Protein AF-A0A2S0XQK7-F1 (afdb_monomer_lite)

Structure (mmCIF, N/CA/C/O backbone):
data_AF-A0A2S0XQK7-F1
#
_entry.id   AF-A0A2S0XQK7-F1
#
loop_
_atom_site.group_PDB
_atom_site.id
_atom_site.type_symbol
_atom_site.label_atom_id
_atom_site.label_alt_id
_atom_site.label_comp_id
_atom_site.label_asym_id
_atom_site.label_entity_id
_atom_site.label_seq_id
_atom_site.pdbx_PDB_ins_code
_atom_site.Cartn_x
_atom_site.Cartn_y
_atom_site.Cartn_z
_atom_site.occupancy
_atom_site.B_iso_or_equiv
_atom_site.auth_seq_id
_atom_site.auth_comp_id
_atom_site.auth_asym_id
_atom_site.auth_atom_id
_atom_site.pdbx_PDB_model_num
ATOM 1 N N . MET A 1 1 ? -17.581 -20.227 23.808 1.00 70.69 1 MET A N 1
ATOM 2 C CA . MET A 1 1 ? -17.564 -20.226 22.333 1.00 70.69 1 MET A CA 1
ATOM 3 C C . MET A 1 1 ? -16.128 -19.993 21.932 1.00 70.69 1 MET A C 1
ATOM 5 O O . MET A 1 1 ? -15.470 -19.214 22.610 1.00 70.69 1 MET A O 1
ATOM 9 N N . ASP A 1 2 ? -15.636 -20.693 20.919 1.00 90.69 2 ASP A N 1
ATOM 10 C CA . ASP A 1 2 ? -14.254 -20.516 20.478 1.00 90.69 2 ASP A CA 1
ATOM 11 C C . ASP A 1 2 ? -14.104 -19.173 19.754 1.00 90.69 2 ASP A C 1
ATOM 13 O O . ASP A 1 2 ? -14.994 -18.758 19.008 1.00 90.69 2 ASP A O 1
ATOM 17 N N . ILE A 1 3 ? -12.987 -18.482 19.988 1.00 91.56 3 ILE A N 1
ATOM 18 C CA . ILE A 1 3 ? -12.671 -17.229 19.299 1.00 91.56 3 ILE A CA 1
ATOM 19 C C . ILE A 1 3 ? -12.293 -17.562 17.854 1.00 91.56 3 ILE A C 1
ATOM 21 O O . ILE A 1 3 ? -11.301 -18.249 17.598 1.00 91.56 3 ILE A O 1
ATOM 25 N N . VAL A 1 4 ? -13.061 -17.041 16.901 1.00 95.56 4 VAL A N 1
ATOM 26 C CA . VAL A 1 4 ? -12.747 -17.131 15.475 1.00 95.56 4 VAL A CA 1
ATOM 27 C C . VAL A 1 4 ? -11.763 -16.022 15.126 1.00 95.56 4 VAL A C 1
ATOM 29 O O . VAL A 1 4 ? -12.068 -14.839 15.275 1.00 95.56 4 VAL A O 1
ATOM 32 N N . ASN A 1 5 ? -10.590 -16.405 14.623 1.00 96.62 5 ASN A N 1
ATOM 33 C CA . ASN A 1 5 ? -9.598 -15.478 14.085 1.00 96.62 5 ASN A CA 1
ATOM 34 C C . ASN A 1 5 ? -9.653 -15.507 12.556 1.00 96.62 5 ASN A C 1
ATOM 36 O O . ASN A 1 5 ? -9.436 -16.550 11.940 1.00 96.62 5 ASN A O 1
ATOM 40 N N . LYS A 1 6 ? -9.946 -14.360 11.941 1.00 97.75 6 LYS A N 1
ATOM 41 C CA . LYS A 1 6 ? -10.027 -14.194 10.487 1.00 97.75 6 LYS A CA 1
ATOM 42 C C . LYS A 1 6 ? -9.029 -13.138 10.034 1.00 97.75 6 LYS A C 1
ATOM 44 O O . LYS A 1 6 ? -9.111 -11.988 10.455 1.00 97.75 6 LYS A O 1
ATOM 49 N N . GLU A 1 7 ? -8.132 -13.521 9.134 1.00 98.00 7 GLU A N 1
ATOM 50 C CA . GLU A 1 7 ? -7.215 -12.606 8.456 1.00 98.00 7 GLU A CA 1
ATOM 51 C C . GLU A 1 7 ? -7.642 -12.426 6.996 1.00 98.00 7 GLU A C 1
ATOM 53 O O . GLU A 1 7 ? -7.883 -13.390 6.267 1.00 98.00 7 GLU A O 1
ATOM 58 N N . ILE A 1 8 ? -7.771 -11.172 6.569 1.00 97.75 8 ILE A N 1
ATOM 59 C CA . ILE A 1 8 ? -8.199 -10.789 5.228 1.00 97.75 8 ILE A CA 1
ATOM 60 C C . ILE A 1 8 ? -7.094 -9.924 4.611 1.00 97.75 8 ILE A C 1
ATOM 62 O O . ILE A 1 8 ? -6.959 -8.755 4.987 1.00 97.75 8 ILE A O 1
ATOM 66 N N . PRO A 1 9 ? -6.318 -10.441 3.641 1.00 96.62 9 PRO A N 1
ATOM 67 C CA . PRO A 1 9 ? -5.320 -9.633 2.956 1.00 96.62 9 PRO A CA 1
ATOM 68 C C . PRO A 1 9 ? -5.999 -8.560 2.101 1.00 96.62 9 PRO A C 1
ATOM 70 O O . PRO A 1 9 ? -6.906 -8.829 1.296 1.00 96.62 9 PRO A O 1
ATOM 73 N N . LEU A 1 10 ? -5.533 -7.323 2.244 1.00 96.00 10 LEU A N 1
ATOM 74 C CA . LEU A 1 10 ? -5.966 -6.207 1.420 1.00 96.00 10 LEU A CA 1
ATOM 75 C C . LEU A 1 10 ? -4.995 -6.110 0.244 1.00 96.00 10 LEU A C 1
ATOM 77 O O . LEU A 1 10 ? -3.919 -5.544 0.372 1.00 96.00 10 LEU A O 1
ATOM 81 N N . ASN A 1 11 ? -5.375 -6.715 -0.889 1.00 93.31 11 ASN A N 1
ATOM 82 C CA . ASN A 1 11 ? -4.582 -6.763 -2.130 1.00 93.31 11 ASN A CA 1
ATOM 83 C C . ASN A 1 11 ? -4.377 -5.364 -2.757 1.00 93.31 11 ASN A C 1
ATOM 85 O O . ASN A 1 11 ? -4.155 -4.389 -2.058 1.00 93.31 11 ASN A O 1
ATOM 89 N N . SER A 1 12 ? -4.435 -5.212 -4.085 1.00 94.94 12 SER A N 1
ATOM 90 C CA . SER A 1 12 ? -4.353 -3.865 -4.656 1.00 94.94 12 SER A CA 1
ATOM 91 C C . SER A 1 12 ? -5.617 -3.066 -4.351 1.00 94.94 12 SER A C 1
ATOM 93 O O . SER A 1 12 ? -6.728 -3.531 -4.634 1.00 94.94 12 SER A O 1
ATOM 95 N N . PHE A 1 13 ? -5.449 -1.868 -3.794 1.00 96.44 13 PHE A N 1
ATOM 96 C CA . PHE A 1 13 ? -6.557 -0.976 -3.503 1.00 96.44 13 PHE A CA 1
ATOM 97 C C . PHE A 1 13 ? -6.207 0.506 -3.607 1.00 96.44 13 PHE A C 1
ATOM 99 O O . PHE A 1 13 ? -5.055 0.920 -3.520 1.00 96.44 13 PHE A O 1
ATOM 106 N N . THR A 1 14 ? -7.244 1.319 -3.756 1.00 96.31 14 THR A N 1
ATOM 107 C CA . THR A 1 14 ? -7.173 2.767 -3.563 1.00 96.31 14 THR A CA 1
ATOM 108 C C . THR A 1 14 ? -8.130 3.161 -2.451 1.00 96.31 14 THR A C 1
ATOM 110 O O . THR A 1 14 ? -9.250 2.647 -2.388 1.00 96.31 14 THR A O 1
ATOM 113 N N . VAL A 1 15 ? -7.719 4.091 -1.601 1.00 97.06 15 VAL A N 1
ATOM 114 C CA . VAL A 1 15 ? -8.563 4.639 -0.538 1.00 97.06 15 VAL A CA 1
ATOM 115 C C . VAL A 1 15 ? -8.384 6.150 -0.480 1.00 97.06 15 VAL A C 1
ATOM 117 O O . VAL A 1 15 ? -7.318 6.669 -0.798 1.00 97.06 15 VAL A O 1
ATOM 120 N N . SER A 1 16 ? -9.446 6.863 -0.128 1.00 96.25 16 SER A N 1
ATOM 121 C CA . SER A 1 16 ? -9.401 8.304 0.113 1.00 96.25 16 SER A CA 1
ATOM 122 C C . SER A 1 16 ? -9.323 8.575 1.614 1.00 96.25 16 SER A C 1
ATOM 124 O O . SER A 1 16 ? -9.849 7.783 2.400 1.00 96.25 16 SER A O 1
ATOM 126 N N . ILE A 1 17 ? -8.737 9.689 2.045 1.00 95.69 17 ILE A N 1
ATOM 127 C CA . ILE A 1 17 ? -8.686 10.065 3.466 1.00 95.69 17 ILE A CA 1
ATOM 128 C C . ILE A 1 17 ? -10.099 10.172 4.051 1.00 95.69 17 ILE A C 1
ATOM 130 O O . ILE A 1 17 ? -10.354 9.738 5.172 1.00 95.69 17 ILE A O 1
ATOM 134 N N . GLY A 1 18 ? -11.062 10.649 3.254 1.00 96.69 18 GLY A N 1
ATOM 135 C CA . GLY A 1 18 ? -12.474 10.659 3.634 1.00 96.69 18 GLY A CA 1
ATOM 136 C C . GLY A 1 18 ? -13.037 9.254 3.874 1.00 96.69 18 GLY A C 1
ATOM 137 O O . GLY A 1 18 ? -13.844 9.059 4.781 1.00 96.69 18 GLY A O 1
ATOM 138 N N . SER A 1 19 ? -12.592 8.257 3.107 1.00 97.88 19 SER A N 1
ATOM 139 C CA . SER A 1 19 ? -12.972 6.855 3.316 1.00 97.88 19 SER A CA 1
ATOM 140 C C . SER A 1 19 ? -12.274 6.253 4.535 1.00 97.88 19 SER A C 1
ATOM 142 O O . SER A 1 19 ? -12.920 5.553 5.305 1.00 97.88 19 SER A O 1
ATOM 144 N N . VAL A 1 20 ? -11.005 6.595 4.786 1.00 98.00 20 VAL A N 1
ATOM 145 C CA . VAL A 1 20 ? -10.288 6.219 6.019 1.00 98.00 20 VAL A CA 1
ATOM 146 C C . VAL A 1 20 ? -11.024 6.743 7.260 1.00 98.00 20 VAL A C 1
ATOM 148 O O . VAL A 1 20 ? -11.262 5.980 8.195 1.00 98.00 20 VAL A O 1
ATOM 151 N N . ARG A 1 21 ? -11.487 8.002 7.245 1.00 98.00 21 ARG A N 1
ATOM 152 C CA . ARG A 1 21 ? -12.319 8.573 8.323 1.00 98.00 21 ARG A CA 1
ATOM 153 C C . ARG A 1 21 ? -13.634 7.810 8.507 1.00 98.00 21 ARG A C 1
ATOM 155 O O . ARG A 1 21 ? -14.034 7.534 9.633 1.00 98.00 21 ARG A O 1
ATOM 162 N N . LYS A 1 22 ? -14.301 7.415 7.414 1.00 98.31 22 LYS A N 1
ATOM 163 C CA . LYS A 1 22 ? -15.518 6.581 7.479 1.00 98.31 22 LYS A CA 1
ATOM 164 C C . LYS A 1 22 ? -15.249 5.201 8.078 1.00 98.31 22 LYS A C 1
ATOM 166 O O . LYS A 1 22 ? -16.075 4.730 8.856 1.00 98.31 22 LYS A O 1
ATOM 171 N N . ILE A 1 23 ? -14.114 4.580 7.744 1.00 98.50 23 ILE A N 1
ATOM 172 C CA . ILE A 1 23 ? -13.673 3.319 8.356 1.00 98.50 23 ILE A CA 1
ATOM 173 C C . ILE A 1 23 ? -13.522 3.524 9.862 1.00 98.50 23 ILE A C 1
ATOM 175 O O . ILE A 1 23 ? -14.179 2.824 10.624 1.00 98.50 23 ILE A O 1
ATOM 179 N N . PHE A 1 24 ? -12.754 4.530 10.286 1.00 98.62 24 PHE A N 1
ATOM 180 C CA . PHE A 1 24 ? -12.561 4.852 11.699 1.00 98.62 24 PHE A CA 1
ATOM 181 C C . PHE A 1 24 ? -13.891 5.049 12.447 1.00 98.62 24 PHE A C 1
ATOM 183 O O . PHE A 1 24 ? -14.144 4.353 13.427 1.00 98.62 24 PHE A O 1
ATOM 190 N N . ARG A 1 25 ? -14.790 5.909 11.945 1.00 98.50 25 ARG A N 1
ATOM 191 C CA . ARG A 1 25 ? -16.124 6.138 12.539 1.00 98.50 25 ARG A CA 1
ATOM 192 C C . ARG A 1 25 ? -16.943 4.859 12.646 1.00 98.50 25 ARG A C 1
ATOM 194 O O . ARG A 1 25 ? -17.594 4.614 13.658 1.00 98.50 25 ARG A O 1
ATOM 201 N N . GLY A 1 26 ? -16.946 4.060 11.580 1.00 98.56 26 GLY A N 1
ATOM 202 C CA . GLY A 1 26 ? -17.687 2.807 11.535 1.00 98.56 26 GLY A CA 1
ATOM 203 C C . GLY A 1 26 ? -17.164 1.805 12.560 1.00 98.56 26 GLY A C 1
ATOM 204 O O . GLY A 1 26 ? -17.965 1.203 13.268 1.00 98.56 26 GLY A O 1
ATOM 205 N N . LEU A 1 27 ? -15.841 1.678 12.678 1.00 98.62 27 LEU A N 1
ATOM 206 C CA . LEU A 1 27 ? -15.187 0.828 13.671 1.00 98.62 27 LEU A CA 1
ATOM 207 C C . LEU A 1 27 ? -15.476 1.319 15.093 1.00 98.62 27 LEU A C 1
ATOM 209 O O . LEU A 1 27 ? -15.875 0.520 15.934 1.00 98.62 27 LEU A O 1
ATOM 213 N N . GLN A 1 28 ? -15.350 2.625 15.344 1.00 98.56 28 GLN A N 1
ATOM 214 C CA . GLN A 1 28 ? -15.639 3.223 16.647 1.00 98.56 28 GLN A CA 1
ATOM 215 C C . GLN A 1 28 ? -17.083 2.969 17.072 1.00 98.56 28 GLN A C 1
ATOM 217 O O . GLN A 1 28 ? -17.320 2.568 18.206 1.00 98.56 28 GLN A O 1
ATOM 222 N N . ARG A 1 29 ? -18.046 3.124 16.157 1.00 98.56 29 ARG A N 1
ATOM 223 C CA . ARG A 1 29 ? -19.451 2.816 16.438 1.00 98.56 29 ARG A CA 1
ATOM 224 C C . ARG A 1 29 ? -19.645 1.356 16.855 1.00 98.56 29 ARG A C 1
ATOM 226 O O . ARG A 1 29 ? -20.284 1.120 17.870 1.00 98.56 29 ARG A O 1
ATOM 233 N N . ILE A 1 30 ? -19.074 0.400 16.116 1.00 98.50 30 ILE A N 1
ATOM 234 C CA . ILE A 1 30 ? -19.193 -1.030 16.451 1.00 98.50 30 ILE A CA 1
ATOM 235 C C . ILE A 1 30 ? -18.567 -1.296 17.832 1.00 98.50 30 ILE A C 1
ATOM 237 O O . ILE A 1 30 ? -19.188 -1.941 18.671 1.00 98.50 30 ILE A O 1
ATOM 241 N N . VAL A 1 31 ? -17.383 -0.743 18.118 1.00 98.31 31 VAL A N 1
ATOM 242 C CA . VAL A 1 31 ? -16.726 -0.868 19.434 1.00 98.31 31 VAL A CA 1
ATOM 243 C C . VAL A 1 31 ? -17.585 -0.298 20.563 1.00 98.31 31 VAL A C 1
ATOM 245 O O . VAL A 1 31 ? -17.690 -0.912 21.622 1.00 98.31 31 VAL A O 1
ATOM 248 N N . THR A 1 32 ? -18.229 0.844 20.339 1.00 98.12 32 THR A N 1
ATOM 249 C CA . THR A 1 32 ? -19.150 1.451 21.303 1.00 98.12 32 THR A CA 1
ATOM 250 C C . THR A 1 32 ? -20.405 0.595 21.522 1.00 98.12 32 THR A C 1
ATOM 252 O O . THR A 1 32 ? -20.818 0.432 22.667 1.00 98.12 32 THR A O 1
ATOM 255 N N . GLU A 1 33 ? -20.962 -0.020 20.475 1.00 98.19 33 GLU A N 1
ATOM 256 C CA . GLU A 1 33 ? -22.078 -0.975 20.596 1.00 98.19 33 GLU A CA 1
ATOM 257 C C . GLU A 1 33 ? -21.686 -2.219 21.420 1.00 98.19 33 GLU A C 1
ATOM 259 O O . GLU A 1 33 ? -22.471 -2.714 22.228 1.00 98.19 33 GLU A O 1
ATOM 264 N N . GLU A 1 34 ? -20.458 -2.723 21.276 1.00 97.56 34 GLU A N 1
ATOM 265 C CA . GLU A 1 34 ? -19.956 -3.815 22.125 1.00 97.56 34 GLU A CA 1
ATOM 266 C C . GLU A 1 34 ? -19.771 -3.376 23.579 1.00 97.56 34 GLU A C 1
ATOM 268 O O . GLU A 1 34 ? -20.075 -4.147 24.492 1.00 97.56 34 GLU A O 1
ATOM 273 N N . ALA A 1 35 ? -19.340 -2.132 23.804 1.00 97.75 35 ALA A N 1
ATOM 274 C CA . ALA A 1 35 ? -19.271 -1.551 25.140 1.00 97.75 35 ALA A CA 1
ATOM 275 C C . ALA A 1 35 ? -20.648 -1.562 25.814 1.00 97.75 35 ALA A C 1
ATOM 277 O O . ALA A 1 35 ? -20.762 -1.998 26.957 1.00 97.75 35 ALA A O 1
ATOM 278 N N . ASP A 1 36 ? -21.695 -1.131 25.100 1.00 97.94 36 ASP A N 1
ATOM 279 C CA . ASP A 1 36 ? -23.078 -1.161 25.591 1.00 97.94 36 ASP A CA 1
ATOM 280 C C . ASP A 1 36 ? -23.491 -2.565 26.030 1.00 97.94 36 ASP A C 1
ATOM 282 O O . ASP A 1 36 ? -23.978 -2.759 27.145 1.00 97.94 36 ASP A O 1
ATOM 286 N N . LEU A 1 37 ? -23.237 -3.562 25.183 1.00 97.12 37 LEU A N 1
ATOM 287 C CA . LEU A 1 37 ? -23.631 -4.944 25.445 1.00 97.12 37 LEU A CA 1
AT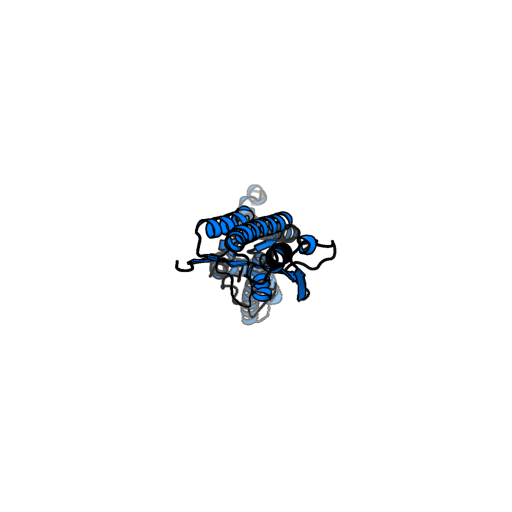OM 288 C C . LEU A 1 37 ? -22.880 -5.554 26.634 1.00 97.12 37 LEU A C 1
ATOM 290 O O . LEU A 1 37 ? -23.488 -6.258 27.441 1.00 97.12 37 LEU A O 1
ATOM 294 N N . LYS A 1 38 ? -21.579 -5.279 26.774 1.00 96.12 38 LYS A N 1
ATOM 295 C CA . LYS A 1 38 ? -20.767 -5.785 27.892 1.00 96.12 38 LYS A CA 1
ATOM 296 C C . LYS A 1 38 ? -21.099 -5.074 29.204 1.00 96.12 38 LYS A C 1
ATOM 298 O O . LYS A 1 38 ? -21.262 -5.733 30.228 1.00 96.12 38 LYS A O 1
ATOM 303 N N . LEU A 1 39 ? -21.243 -3.749 29.187 1.00 97.00 39 LEU A N 1
ATOM 304 C CA . LEU A 1 39 ? -21.547 -2.962 30.386 1.00 97.00 39 LEU A CA 1
ATOM 305 C C . LEU A 1 39 ? -22.990 -3.165 30.868 1.00 97.00 39 LEU A C 1
ATOM 307 O O . LEU A 1 39 ? -23.255 -3.021 32.062 1.00 97.00 39 LEU A O 1
ATOM 311 N N . ALA A 1 40 ? -23.923 -3.543 29.990 1.00 97.50 40 ALA A N 1
ATOM 312 C CA . ALA A 1 40 ? -25.278 -3.926 30.389 1.00 97.50 40 ALA A CA 1
ATOM 313 C C . ALA A 1 40 ? -25.303 -5.155 31.317 1.00 97.50 40 ALA A C 1
ATOM 315 O O . ALA A 1 40 ? -26.210 -5.283 32.132 1.00 97.50 40 ALA A O 1
ATOM 316 N N . GLN A 1 41 ? -24.296 -6.030 31.233 1.00 96.81 41 GLN A N 1
ATOM 317 C CA . GLN A 1 41 ? -24.181 -7.234 32.066 1.00 96.81 41 GLN A CA 1
ATOM 318 C C . GLN A 1 41 ? -23.553 -6.961 33.439 1.00 96.81 41 GLN A C 1
ATOM 320 O O . GLN A 1 41 ? -23.500 -7.853 34.283 1.00 96.81 41 GLN A O 1
ATOM 325 N N . TRP A 1 42 ? -23.040 -5.751 33.672 1.00 97.19 42 TRP A N 1
ATOM 326 C CA . TRP A 1 42 ? -22.403 -5.410 34.939 1.00 97.19 42 TRP A CA 1
ATOM 327 C C . TRP A 1 42 ? -23.443 -5.207 36.035 1.00 97.19 42 TRP A C 1
ATOM 329 O O . TRP A 1 42 ? -24.467 -4.555 35.818 1.00 97.19 42 TRP A O 1
ATOM 339 N N . VAL A 1 43 ? -23.122 -5.705 37.227 1.00 97.44 43 VAL A N 1
ATOM 340 C CA . VAL A 1 43 ? -23.949 -5.614 38.434 1.00 97.44 43 VAL A CA 1
ATOM 341 C C . VAL A 1 43 ? -23.303 -4.637 39.419 1.00 97.44 43 VAL A C 1
ATOM 343 O O . VAL A 1 43 ? -22.075 -4.526 39.475 1.00 97.44 43 VAL A O 1
ATOM 346 N N . LEU A 1 44 ? -24.138 -3.909 40.163 1.00 97.44 44 LEU A N 1
ATOM 347 C CA . LEU A 1 44 ? -23.702 -3.030 41.247 1.00 97.44 44 LEU A CA 1
ATOM 348 C C . LEU A 1 44 ? -22.999 -3.858 42.333 1.00 97.44 44 LEU A C 1
ATOM 350 O O . LEU A 1 44 ? -23.510 -4.903 42.740 1.00 97.44 44 LEU A O 1
ATOM 354 N N . LEU A 1 45 ? -21.830 -3.410 42.790 1.00 96.38 45 LEU A N 1
ATOM 355 C CA . LEU A 1 45 ? -21.139 -4.074 43.896 1.00 96.38 45 LEU A CA 1
ATOM 356 C C . LEU A 1 45 ? -21.803 -3.705 45.236 1.00 96.38 45 LEU A C 1
ATOM 358 O O . LEU A 1 45 ? -22.331 -2.600 45.347 1.00 96.38 45 LEU A O 1
ATOM 362 N N . PRO A 1 46 ? -21.783 -4.586 46.255 1.00 96.31 46 PRO A N 1
ATOM 363 C CA . PRO A 1 46 ? -22.476 -4.340 47.527 1.00 96.31 46 PRO A CA 1
ATOM 364 C C . PRO A 1 46 ? -22.036 -3.069 48.272 1.00 96.31 46 PRO A C 1
ATOM 366 O O . PRO A 1 46 ? -22.799 -2.531 49.068 1.00 96.31 46 PRO A O 1
ATOM 369 N N . ASP A 1 47 ? -20.808 -2.617 48.036 1.00 96.75 47 ASP A N 1
ATOM 370 C CA . ASP A 1 47 ? -20.151 -1.465 48.654 1.00 96.75 47 ASP A CA 1
ATOM 371 C C . ASP A 1 47 ? -20.181 -0.198 47.785 1.00 96.75 47 ASP A C 1
ATOM 373 O O . ASP A 1 47 ? -19.703 0.849 48.215 1.00 96.75 47 ASP A O 1
ATOM 377 N N . GLN A 1 48 ? -20.739 -0.279 46.575 1.00 96.56 48 GLN A N 1
ATOM 378 C CA . GLN A 1 48 ? -20.705 0.800 45.597 1.00 96.56 48 GLN A CA 1
ATOM 379 C C . GLN A 1 48 ? -22.049 1.529 45.523 1.00 96.56 48 GLN A C 1
ATOM 381 O O . GLN A 1 48 ? -23.114 0.914 45.451 1.00 96.56 48 GLN A O 1
ATOM 386 N N . THR A 1 49 ? -22.009 2.858 45.475 1.00 97.75 49 THR A N 1
ATOM 387 C CA . THR A 1 49 ? -23.202 3.671 45.207 1.00 97.75 49 THR A CA 1
ATOM 388 C C . THR A 1 49 ? -23.586 3.629 43.723 1.00 97.75 49 THR A C 1
ATOM 390 O O . THR A 1 49 ? -22.761 3.367 42.846 1.00 97.75 49 THR A O 1
ATOM 393 N N . GLN A 1 50 ? -24.851 3.925 43.406 1.00 97.81 50 GLN A N 1
ATOM 394 C CA . GLN A 1 50 ? -25.313 3.976 42.013 1.00 97.81 50 GLN A CA 1
ATOM 395 C C . GLN A 1 50 ? -24.533 5.013 41.182 1.00 97.81 50 GLN A C 1
ATOM 397 O O . GLN A 1 50 ? -24.188 4.753 40.032 1.00 97.81 50 GLN A O 1
ATOM 402 N N . GLU A 1 51 ? -24.200 6.159 41.779 1.00 97.81 51 GLU A N 1
ATOM 403 C CA . GLU A 1 51 ? -23.442 7.224 41.117 1.00 97.81 51 GLU A CA 1
ATOM 404 C C . GLU A 1 51 ? -22.015 6.779 40.768 1.00 97.81 51 GLU A C 1
ATOM 406 O O . GLU A 1 51 ? -21.573 6.943 39.630 1.00 97.81 51 GLU A O 1
ATOM 411 N N . GLU A 1 52 ? -21.311 6.134 41.703 1.00 97.75 52 GLU A N 1
ATOM 412 C CA . GLU A 1 52 ? -19.977 5.575 41.451 1.00 97.75 52 GLU A CA 1
ATOM 413 C C . GLU A 1 52 ? -20.010 4.481 40.380 1.00 97.75 52 GLU A C 1
ATOM 415 O O . GLU A 1 52 ? -19.069 4.334 39.595 1.00 97.75 52 GLU A O 1
ATOM 420 N N . PHE A 1 53 ? -21.083 3.692 40.338 1.00 97.81 53 PHE A N 1
ATOM 421 C CA . PHE A 1 53 ? -21.256 2.644 39.341 1.00 97.81 53 PHE A CA 1
ATOM 422 C C . PHE A 1 53 ? -21.442 3.205 37.935 1.00 97.81 53 PHE A C 1
ATOM 424 O O . PHE A 1 53 ? -20.778 2.745 37.000 1.00 97.81 53 PHE A O 1
ATOM 431 N N . ASP A 1 54 ? -22.287 4.222 37.792 1.00 97.69 54 ASP A N 1
ATOM 432 C CA . ASP A 1 54 ? -22.527 4.888 36.515 1.00 97.69 54 ASP A CA 1
ATOM 433 C C . ASP A 1 54 ? -21.288 5.666 36.052 1.00 97.69 54 ASP A C 1
ATOM 435 O O . ASP A 1 54 ? -20.913 5.590 34.876 1.00 97.69 54 ASP A O 1
ATOM 439 N N . ALA A 1 55 ? -20.577 6.318 36.978 1.00 97.94 55 ALA A N 1
ATOM 440 C CA . ALA A 1 55 ? -19.296 6.962 36.703 1.00 97.94 55 ALA A CA 1
ATOM 441 C C . ALA A 1 55 ? -18.249 5.953 36.203 1.00 97.94 55 ALA A C 1
ATOM 443 O O . ALA A 1 55 ? -17.617 6.180 35.168 1.00 97.94 55 ALA A O 1
ATOM 444 N N . ARG A 1 56 ? -18.122 4.794 36.865 1.00 97.31 56 ARG A N 1
ATOM 445 C CA . ARG A 1 56 ? -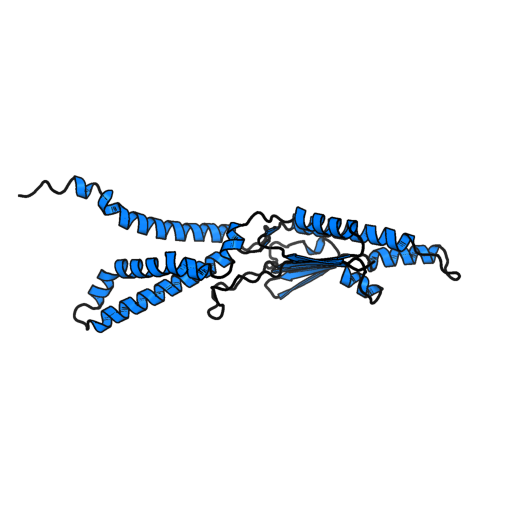17.210 3.718 36.446 1.00 97.31 56 ARG A CA 1
ATOM 446 C C . ARG A 1 56 ? -17.581 3.156 35.074 1.00 97.31 56 ARG A C 1
ATOM 448 O O . ARG A 1 56 ? -16.701 2.941 34.243 1.00 97.31 56 ARG A O 1
ATOM 455 N N . LYS A 1 57 ? -18.871 2.917 34.809 1.00 97.94 57 LYS A N 1
ATOM 456 C CA . LYS A 1 57 ? -19.345 2.460 33.491 1.00 97.94 57 LYS A CA 1
ATOM 457 C C . LYS A 1 57 ? -18.973 3.451 32.396 1.00 97.94 57 LYS A C 1
ATOM 459 O O . LYS A 1 57 ? -18.473 3.038 31.350 1.00 97.94 57 LYS A O 1
ATOM 464 N N . LYS A 1 58 ? -19.194 4.743 32.643 1.00 97.88 58 LYS A N 1
ATOM 465 C CA . LYS A 1 58 ? -18.846 5.813 31.707 1.00 97.88 58 LYS A CA 1
ATOM 466 C C . LYS A 1 58 ? -17.342 5.858 31.442 1.00 97.88 58 LYS A C 1
ATOM 468 O O . LYS A 1 58 ? -16.934 5.861 30.285 1.00 97.88 58 LYS A O 1
ATOM 473 N N . GLU A 1 59 ? -16.527 5.815 32.492 1.00 97.38 59 GLU A N 1
ATOM 474 C CA . GLU A 1 59 ? -15.070 5.818 32.361 1.00 97.38 59 GLU A CA 1
ATOM 475 C C . GLU A 1 59 ? -14.570 4.630 31.527 1.00 97.38 59 GLU A C 1
ATOM 477 O O . GLU A 1 59 ? -13.798 4.809 30.584 1.00 97.38 59 GLU A O 1
ATOM 482 N N . VAL A 1 60 ? -15.039 3.418 31.833 1.00 97.69 60 VAL A N 1
ATOM 483 C CA . VAL A 1 60 ? -14.639 2.202 31.111 1.00 97.69 60 VAL A CA 1
ATOM 484 C C . VAL A 1 60 ? -15.091 2.261 29.656 1.00 97.69 60 VAL A C 1
ATOM 486 O O . VAL A 1 60 ? -14.319 1.914 28.762 1.00 97.69 60 VAL A O 1
ATOM 489 N N . ARG A 1 61 ? -16.311 2.740 29.395 1.00 97.38 61 ARG A N 1
ATOM 490 C CA . ARG A 1 61 ? -16.818 2.944 28.035 1.00 97.38 61 ARG A CA 1
ATOM 491 C C . ARG A 1 61 ? -15.900 3.856 27.223 1.00 97.38 61 ARG A C 1
ATOM 493 O O . ARG A 1 61 ? -15.543 3.508 26.104 1.00 97.38 61 ARG A O 1
ATOM 500 N N . GLU A 1 62 ? -15.531 5.008 27.771 1.00 96.44 62 GLU A N 1
ATOM 501 C CA . GLU A 1 62 ? -14.756 6.028 27.055 1.00 96.44 62 GLU A CA 1
ATOM 502 C C . GLU A 1 62 ? -13.283 5.627 26.871 1.00 96.44 62 GLU A C 1
ATOM 504 O O . GLU A 1 62 ? -12.690 5.895 25.821 1.00 96.44 62 GLU A O 1
ATOM 509 N N . LYS A 1 63 ? -12.691 4.966 27.877 1.00 96.75 63 LYS A N 1
ATOM 510 C CA . LYS A 1 63 ? -11.260 4.629 27.889 1.00 96.75 63 LYS A CA 1
ATOM 511 C C . LYS A 1 63 ? -10.937 3.264 27.289 1.00 96.75 63 LYS A C 1
ATOM 513 O O . LYS A 1 63 ? -9.960 3.167 26.557 1.00 96.75 63 LYS A O 1
ATOM 518 N N . ALA A 1 64 ? -11.712 2.219 27.586 1.00 97.75 64 ALA A N 1
ATOM 519 C CA . ALA A 1 64 ? -11.396 0.852 27.153 1.00 97.75 64 ALA A CA 1
ATOM 520 C C . ALA A 1 64 ? -11.961 0.526 25.763 1.00 97.75 64 ALA A C 1
ATOM 522 O O . ALA A 1 64 ? -11.325 -0.179 24.981 1.00 97.75 64 ALA A O 1
ATOM 523 N N . PHE A 1 65 ? -13.147 1.047 25.438 1.00 98.00 65 PHE A N 1
ATOM 524 C CA . PHE A 1 65 ? -13.850 0.762 24.185 1.00 98.00 65 PHE A CA 1
ATOM 525 C C . PHE A 1 65 ? -13.631 1.879 23.164 1.00 98.00 65 PHE A C 1
ATOM 527 O O . PHE A 1 65 ? -14.557 2.555 22.708 1.00 98.00 65 PHE A O 1
ATOM 534 N N . ASN A 1 66 ? -12.366 2.058 22.795 1.00 97.69 66 ASN A N 1
ATOM 535 C CA . ASN A 1 66 ? -11.942 3.112 21.890 1.00 97.69 66 ASN A CA 1
ATOM 536 C C . ASN A 1 66 ? -11.049 2.565 20.772 1.00 97.69 66 ASN A C 1
ATOM 538 O O . ASN A 1 66 ? -10.236 1.663 20.987 1.00 97.69 66 ASN A O 1
ATOM 542 N N . VAL A 1 67 ? -11.207 3.108 19.570 1.00 98.56 67 VAL A N 1
ATOM 543 C CA . VAL A 1 67 ? -10.352 2.812 18.428 1.00 98.56 67 VAL A CA 1
ATOM 544 C C . VAL A 1 67 ? -9.150 3.736 18.470 1.00 98.56 67 VAL A C 1
ATOM 546 O O . VAL A 1 67 ? -9.253 4.956 18.412 1.00 98.56 67 VAL A O 1
ATOM 549 N N . THR A 1 68 ? -7.981 3.125 18.532 1.00 98.44 68 THR A N 1
ATOM 550 C CA . THR A 1 68 ? -6.699 3.819 18.467 1.00 98.44 68 THR A CA 1
ATOM 551 C C . THR A 1 68 ? -6.168 3.771 17.046 1.00 98.44 68 THR A C 1
ATOM 553 O O . THR A 1 68 ? -6.353 2.775 16.340 1.00 98.44 68 THR A O 1
ATOM 556 N N . VAL A 1 69 ? -5.523 4.852 16.622 1.00 98.44 69 VAL A N 1
ATOM 557 C CA . VAL A 1 69 ? -4.957 5.024 15.288 1.00 98.44 69 VAL A CA 1
ATOM 558 C C . VAL A 1 69 ? -3.500 5.440 15.418 1.00 98.44 69 VAL A C 1
ATOM 560 O O . VAL A 1 69 ? -3.185 6.409 16.105 1.00 98.44 69 VAL A O 1
ATOM 563 N N . SER A 1 70 ? -2.624 4.741 14.703 1.00 98.25 70 SER A N 1
ATOM 564 C CA . SER A 1 70 ? -1.232 5.132 14.484 1.00 98.25 70 SER A CA 1
ATOM 565 C C . SER A 1 70 ? -1.035 5.441 13.006 1.00 98.25 70 SER A C 1
ATOM 567 O O . SER A 1 70 ? -1.245 4.578 12.152 1.00 98.25 70 SER A O 1
ATOM 569 N N . MET A 1 71 ? -0.613 6.661 12.692 1.00 97.62 71 MET A N 1
ATOM 570 C CA . MET A 1 71 ? -0.314 7.087 11.328 1.00 97.62 71 MET A CA 1
ATOM 571 C C . MET A 1 71 ? 1.174 7.396 11.194 1.00 97.62 71 MET A C 1
ATOM 573 O O . MET A 1 71 ? 1.690 8.266 11.891 1.00 97.62 71 MET A O 1
ATOM 577 N N . TYR A 1 72 ? 1.844 6.694 10.287 1.00 96.88 72 TYR A N 1
ATOM 578 C CA . TYR A 1 72 ? 3.269 6.826 10.000 1.00 96.88 72 TYR A CA 1
ATOM 579 C C . TYR A 1 72 ? 3.470 7.586 8.696 1.00 96.88 72 TYR A C 1
ATOM 581 O O . TYR A 1 72 ? 2.691 7.433 7.749 1.00 96.88 72 TYR A O 1
ATOM 589 N N . ARG A 1 73 ? 4.527 8.392 8.640 1.00 95.50 73 ARG A N 1
ATOM 590 C CA . ARG A 1 73 ? 4.866 9.221 7.485 1.00 95.50 73 ARG A CA 1
ATOM 591 C C . ARG A 1 73 ? 6.256 8.888 6.943 1.00 95.50 73 ARG A C 1
ATOM 593 O O . ARG A 1 73 ? 7.052 8.203 7.581 1.00 95.50 73 ARG A O 1
ATOM 600 N N . GLN A 1 74 ? 6.529 9.356 5.729 1.00 93.31 74 GLN A N 1
ATOM 601 C CA . GLN A 1 74 ? 7.763 9.073 4.994 1.00 93.31 74 GLN A CA 1
ATOM 602 C C . GLN A 1 74 ? 9.028 9.629 5.668 1.00 93.31 74 GLN A C 1
ATOM 604 O O . GLN A 1 74 ? 10.097 9.051 5.511 1.00 93.31 74 GLN A O 1
ATOM 609 N N . ASP A 1 75 ? 8.913 10.716 6.431 1.00 93.94 75 ASP A N 1
ATOM 610 C CA . ASP A 1 75 ? 10.017 11.324 7.187 1.00 93.94 75 ASP A CA 1
ATOM 611 C C . ASP A 1 75 ? 10.323 10.600 8.513 1.00 93.94 75 ASP A C 1
ATOM 613 O O . ASP A 1 75 ? 11.179 11.037 9.277 1.00 93.94 75 ASP A O 1
ATOM 617 N N . GLY A 1 76 ? 9.616 9.504 8.807 1.00 95.25 76 GLY A N 1
ATOM 618 C CA . GLY A 1 76 ? 9.732 8.760 10.060 1.00 95.25 76 GLY A CA 1
ATOM 619 C C . GLY A 1 76 ? 8.896 9.335 11.205 1.00 95.25 76 GLY A C 1
ATOM 620 O O . GLY A 1 76 ? 8.785 8.693 12.253 1.00 95.25 76 GLY A O 1
ATOM 621 N N . SER A 1 77 ? 8.257 10.495 11.019 1.00 95.19 77 SER A N 1
ATOM 622 C CA . SER A 1 77 ? 7.305 11.009 11.999 1.00 95.19 77 SER A CA 1
ATOM 623 C C . SER A 1 77 ? 6.076 10.103 12.074 1.00 95.19 77 SER A C 1
ATOM 625 O O . SER A 1 77 ? 5.641 9.488 11.092 1.00 95.19 77 SER A O 1
ATOM 627 N N . HIS A 1 78 ? 5.490 10.020 13.262 1.00 96.12 78 HIS A N 1
ATOM 628 C CA . HIS A 1 78 ? 4.235 9.319 13.463 1.00 96.12 78 HIS A CA 1
ATOM 629 C C . HIS A 1 78 ? 3.338 10.105 14.409 1.00 96.12 78 HIS A C 1
ATOM 631 O O . HIS A 1 78 ? 3.799 10.828 15.289 1.00 96.12 78 HIS A O 1
ATOM 637 N N . THR A 1 79 ? 2.039 9.974 14.196 1.00 96.31 79 THR A N 1
ATOM 638 C CA . THR A 1 79 ? 1.005 10.521 15.072 1.00 96.31 79 THR A CA 1
ATOM 639 C C . THR A 1 79 ? 0.181 9.369 15.613 1.00 96.31 79 THR A C 1
ATOM 641 O O . THR A 1 79 ? -0.108 8.420 14.882 1.00 96.31 79 THR A O 1
ATOM 644 N N . TYR A 1 80 ? -0.185 9.456 16.886 1.00 97.44 80 TYR A N 1
ATOM 645 C CA . TYR A 1 80 ? -1.020 8.485 17.578 1.00 97.44 80 TYR A CA 1
ATOM 646 C C . TYR A 1 80 ? -2.205 9.210 18.206 1.00 97.44 80 TYR A C 1
ATOM 648 O O . TYR A 1 80 ? -2.040 10.303 18.745 1.00 97.44 80 TYR A O 1
ATOM 656 N N . GLY A 1 81 ? -3.388 8.614 18.137 1.00 96.88 81 GLY A N 1
ATOM 657 C CA . GLY A 1 81 ? -4.589 9.222 18.688 1.00 96.88 81 GLY A CA 1
ATOM 658 C C . GLY A 1 81 ? -5.809 8.322 18.590 1.00 96.88 81 GLY A C 1
ATOM 659 O O . GLY A 1 81 ? -5.744 7.194 18.109 1.00 96.88 81 GLY A O 1
ATOM 660 N N . ASN A 1 82 ? -6.927 8.843 19.068 1.00 96.56 82 ASN A N 1
ATOM 661 C CA . ASN A 1 82 ? -8.234 8.190 19.106 1.00 96.56 82 ASN A CA 1
ATOM 662 C C . ASN A 1 82 ? -9.355 9.132 18.627 1.00 96.56 82 ASN A C 1
ATOM 664 O O . ASN A 1 82 ? -10.529 8.902 18.905 1.00 96.56 82 ASN A O 1
ATOM 668 N N . SER A 1 83 ? -8.990 10.211 17.930 1.00 96.50 83 SER A N 1
ATOM 669 C CA . SER A 1 83 ? -9.915 11.146 17.292 1.00 96.50 83 SER A CA 1
ATOM 670 C C . SER A 1 83 ? -9.663 11.200 15.788 1.00 96.50 83 SER A C 1
ATOM 672 O O . SER A 1 83 ? -8.630 10.755 15.283 1.00 96.50 83 SER A O 1
ATOM 674 N N . GLU A 1 84 ? -10.622 11.758 15.055 1.00 95.19 84 GLU A N 1
ATOM 675 C CA . GLU A 1 84 ? -10.517 11.911 13.604 1.00 95.19 84 GLU A CA 1
ATOM 676 C C . GLU A 1 84 ? -9.516 12.971 13.161 1.00 95.19 84 GLU A C 1
ATOM 678 O O . GLU A 1 84 ? -9.067 12.940 12.012 1.00 95.19 84 GLU A O 1
ATOM 683 N N . ASP A 1 85 ? -9.148 13.877 14.063 1.00 94.88 85 ASP A N 1
ATOM 684 C CA . ASP A 1 85 ? -8.242 14.991 13.784 1.00 94.88 85 ASP A CA 1
ATOM 685 C C . ASP A 1 85 ? -6.853 14.480 13.376 1.00 94.88 85 ASP A C 1
ATOM 687 O O . ASP A 1 85 ? -6.121 15.136 12.640 1.00 94.88 85 ASP A O 1
ATOM 691 N N . ILE A 1 86 ? -6.516 13.237 13.748 1.00 94.69 86 ILE A N 1
ATOM 692 C CA . ILE A 1 86 ? -5.298 12.557 13.295 1.00 94.69 86 ILE A CA 1
ATOM 693 C C . ILE A 1 86 ? -5.207 12.449 11.765 1.00 94.69 86 ILE A C 1
ATOM 695 O O . ILE A 1 86 ? -4.111 12.356 11.217 1.00 94.69 86 ILE A O 1
ATOM 699 N N . PHE A 1 87 ? -6.347 12.458 11.067 1.00 94.69 87 PHE A N 1
ATOM 700 C CA . PHE A 1 87 ? -6.429 12.382 9.610 1.00 94.69 87 PHE A CA 1
ATOM 701 C C . PHE A 1 87 ? -6.428 13.760 8.942 1.00 94.69 87 PHE A C 1
ATOM 703 O O . PHE A 1 87 ? -6.710 13.859 7.743 1.00 94.69 87 PHE A O 1
ATOM 710 N N . GLU A 1 88 ? -6.206 14.844 9.680 1.00 91.31 88 GLU A N 1
ATOM 711 C CA . GLU A 1 88 ? -5.999 16.164 9.097 1.00 91.31 88 GLU A CA 1
ATOM 712 C C . GLU A 1 88 ? -4.589 16.252 8.515 1.00 91.31 88 GLU A C 1
ATOM 714 O O . GLU A 1 88 ? -3.575 16.239 9.213 1.00 91.31 88 GLU A O 1
ATOM 719 N N . LEU A 1 89 ? -4.527 16.291 7.186 1.00 83.19 89 LEU A N 1
ATOM 720 C CA . LEU A 1 89 ? -3.285 16.469 6.451 1.00 83.19 89 LEU A CA 1
ATOM 721 C C . LEU A 1 89 ? -3.107 17.967 6.203 1.00 83.19 89 LEU A C 1
ATOM 723 O O . LEU A 1 89 ? -3.872 18.567 5.448 1.00 83.19 89 LEU A O 1
ATOM 727 N N . SER A 1 90 ? -2.106 18.581 6.837 1.00 80.75 90 SER A N 1
ATOM 728 C CA . SER A 1 90 ? -1.679 19.924 6.444 1.00 80.75 90 SER A CA 1
ATOM 729 C C . SER A 1 90 ? -1.096 19.876 5.027 1.00 80.75 90 SER A C 1
ATOM 731 O O . SER A 1 90 ? -0.541 18.861 4.607 1.00 80.75 90 SER A O 1
ATOM 733 N N . GLY A 1 91 ? -1.205 20.968 4.263 1.00 79.12 91 GLY A N 1
ATOM 734 C CA . GLY A 1 91 ? -0.752 20.991 2.862 1.00 79.12 91 GLY A CA 1
ATOM 735 C C . GLY A 1 91 ? 0.744 20.696 2.665 1.00 79.12 91 GLY A C 1
ATOM 736 O O . GLY A 1 91 ? 1.147 20.296 1.577 1.00 79.12 91 GLY A O 1
ATOM 737 N N . SER A 1 92 ? 1.558 20.858 3.711 1.00 83.94 92 SER A N 1
ATOM 738 C CA . SER A 1 92 ? 2.992 20.546 3.732 1.00 83.94 92 SER A CA 1
ATOM 739 C C . SER A 1 92 ? 3.332 19.231 4.444 1.00 83.94 92 SER A C 1
ATOM 741 O O . SER A 1 92 ? 4.513 18.923 4.608 1.00 83.94 92 SER A O 1
ATOM 743 N N . ALA A 1 93 ? 2.336 18.456 4.890 1.00 87.50 93 ALA A N 1
ATOM 744 C CA . ALA A 1 93 ? 2.580 17.211 5.603 1.00 87.50 93 ALA A CA 1
ATOM 745 C C . ALA A 1 93 ? 3.310 16.189 4.707 1.00 87.50 93 ALA A C 1
ATOM 747 O O . ALA A 1 93 ? 2.943 16.015 3.539 1.00 87.50 93 ALA A O 1
ATOM 748 N N . PRO A 1 94 ? 4.306 15.462 5.244 1.00 91.38 94 PRO A N 1
ATOM 749 C CA . PRO A 1 94 ? 4.938 14.362 4.529 1.00 91.38 94 PRO A CA 1
ATOM 750 C C . PRO A 1 94 ? 3.933 13.258 4.173 1.00 91.38 94 PRO A C 1
ATOM 752 O O . PRO A 1 94 ? 2.924 13.054 4.855 1.00 91.38 94 PRO A O 1
ATOM 755 N N . ALA A 1 95 ? 4.238 12.508 3.115 1.00 92.75 95 ALA A N 1
ATOM 756 C CA . ALA A 1 95 ? 3.390 11.430 2.624 1.00 92.75 95 ALA A CA 1
ATOM 757 C C . ALA A 1 95 ? 3.156 10.348 3.696 1.00 92.75 95 ALA A C 1
ATOM 759 O O . ALA A 1 95 ? 4.097 9.861 4.323 1.00 92.75 95 ALA A O 1
ATOM 760 N N . VAL A 1 96 ? 1.895 9.944 3.881 1.00 95.06 96 VAL A N 1
ATOM 761 C CA . VAL A 1 96 ? 1.515 8.854 4.797 1.00 95.06 96 VAL A CA 1
ATOM 762 C C . VAL A 1 96 ? 1.979 7.503 4.252 1.00 95.06 96 VAL A C 1
ATOM 764 O O . VAL A 1 96 ? 1.546 7.084 3.187 1.00 95.06 96 VAL A O 1
ATOM 767 N N . THR A 1 97 ? 2.828 6.792 4.983 1.00 95.44 97 THR A N 1
ATOM 768 C CA . THR A 1 97 ? 3.313 5.466 4.576 1.00 95.44 97 THR A CA 1
ATOM 769 C C . THR A 1 97 ? 2.461 4.350 5.146 1.00 95.44 97 THR A C 1
ATOM 771 O O . THR A 1 97 ? 2.306 3.325 4.498 1.00 95.44 97 THR A O 1
ATOM 774 N N . ARG A 1 98 ? 1.877 4.528 6.335 1.00 97.62 98 ARG A N 1
ATOM 775 C CA . ARG A 1 98 ? 1.082 3.483 6.985 1.00 97.62 98 ARG A CA 1
ATOM 776 C C . ARG A 1 98 ? 0.020 4.070 7.898 1.00 97.62 98 ARG A C 1
ATOM 778 O O . ARG A 1 98 ? 0.280 5.034 8.612 1.00 97.62 98 ARG A O 1
ATOM 785 N N . ILE A 1 99 ? -1.149 3.443 7.922 1.00 98.25 99 ILE A N 1
ATOM 786 C CA . ILE A 1 99 ? -2.207 3.702 8.899 1.00 98.25 99 ILE A CA 1
ATOM 787 C C . ILE A 1 99 ? -2.546 2.378 9.571 1.00 98.25 99 ILE A C 1
ATOM 789 O O . ILE A 1 99 ? -2.872 1.401 8.901 1.00 98.25 99 ILE A O 1
ATOM 793 N N . PHE A 1 100 ? -2.467 2.353 10.894 1.00 98.62 100 PHE A N 1
ATOM 794 C CA . PHE A 1 100 ? -2.830 1.211 11.717 1.00 98.62 100 PHE A CA 1
ATOM 795 C C . PHE A 1 100 ? -3.978 1.601 12.643 1.00 98.62 100 PHE A C 1
ATOM 797 O O . PHE A 1 100 ? -3.891 2.628 13.310 1.00 98.62 100 PHE A O 1
ATOM 804 N N . MET A 1 101 ? -5.045 0.803 12.682 1.00 98.75 101 MET A N 1
ATOM 805 C CA . MET A 1 101 ? -6.195 1.018 13.563 1.00 98.75 101 MET A CA 1
ATOM 806 C C . MET A 1 101 ? -6.480 -0.235 14.384 1.00 98.75 101 MET A C 1
ATOM 808 O O . MET A 1 101 ? -6.514 -1.333 13.831 1.00 98.75 101 MET A O 1
ATOM 812 N N . THR A 1 102 ? -6.744 -0.087 15.681 1.00 98.81 102 THR A N 1
ATOM 813 C CA . THR A 1 102 ? -7.108 -1.216 16.550 1.00 98.81 102 THR A CA 1
ATOM 814 C C . THR A 1 102 ? -7.882 -0.770 17.788 1.00 98.81 102 THR A C 1
ATOM 816 O O . THR A 1 102 ? -7.664 0.329 18.298 1.00 98.81 102 THR A O 1
ATOM 819 N N . ASN A 1 103 ? -8.747 -1.640 18.311 1.00 98.56 103 ASN A N 1
ATOM 820 C CA . ASN A 1 103 ? -9.372 -1.478 19.628 1.00 98.56 103 ASN A CA 1
ATOM 821 C C . ASN A 1 103 ? -8.569 -2.126 20.776 1.00 98.56 103 ASN A C 1
ATOM 823 O O . ASN A 1 103 ? -8.925 -1.968 21.940 1.00 98.56 103 ASN A O 1
ATOM 827 N N . MET A 1 104 ? -7.491 -2.858 20.477 1.00 98.44 104 MET A N 1
ATOM 828 C CA . MET A 1 104 ? -6.759 -3.635 21.485 1.00 98.44 104 MET A CA 1
ATOM 829 C C . MET A 1 104 ? -5.936 -2.752 22.425 1.00 98.44 104 MET A C 1
ATOM 831 O O . MET A 1 104 ? -5.881 -3.020 23.621 1.00 98.44 104 MET A O 1
ATOM 835 N N . THR A 1 105 ? -5.308 -1.689 21.911 1.00 97.94 105 THR A N 1
ATOM 836 C CA . THR A 1 105 ? -4.414 -0.821 22.697 1.00 97.94 105 THR A CA 1
ATOM 837 C C . THR A 1 105 ? -5.143 -0.147 23.858 1.00 97.94 105 THR A C 1
ATOM 839 O O . THR A 1 105 ? -4.691 -0.224 24.998 1.00 97.94 105 THR A O 1
ATOM 842 N N . ALA A 1 106 ? -6.291 0.474 23.573 1.00 97.44 106 ALA A N 1
ATOM 843 C CA . ALA A 1 106 ? -7.121 1.138 24.575 1.00 97.44 106 ALA A CA 1
ATOM 844 C C . ALA A 1 106 ? -7.641 0.142 25.624 1.00 97.44 106 ALA A C 1
ATOM 846 O O . ALA A 1 106 ? -7.514 0.374 26.826 1.00 97.44 106 A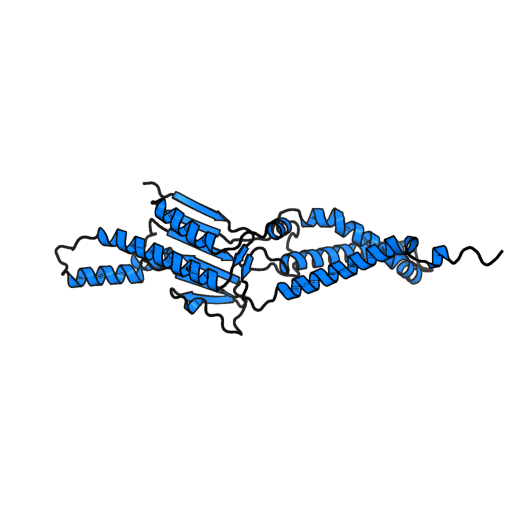LA A O 1
ATOM 847 N N . TYR A 1 107 ? -8.144 -1.010 25.170 1.00 98.12 107 TYR A N 1
ATOM 848 C CA . TYR A 1 107 ? -8.682 -2.038 26.053 1.00 98.12 107 TYR A CA 1
ATOM 849 C C . TYR A 1 107 ? -7.612 -2.630 26.982 1.00 98.12 107 TYR A C 1
ATOM 851 O O . TYR A 1 107 ? -7.819 -2.693 28.193 1.00 98.12 107 TYR A O 1
ATOM 859 N N . ARG A 1 108 ? -6.433 -2.985 26.448 1.00 97.88 108 ARG A N 1
ATOM 860 C CA . ARG A 1 108 ? -5.288 -3.462 27.244 1.00 97.88 108 ARG A CA 1
ATOM 861 C C . ARG A 1 108 ? -4.831 -2.432 28.268 1.00 97.88 108 ARG A C 1
ATOM 863 O O . ARG A 1 108 ? -4.520 -2.810 29.391 1.00 97.88 108 ARG A O 1
ATOM 870 N N . GLY A 1 109 ? -4.817 -1.149 27.901 1.00 97.00 109 GLY A N 1
ATOM 871 C CA . GLY A 1 109 ? -4.446 -0.067 28.813 1.00 97.00 109 GLY A CA 1
ATOM 872 C C . GLY A 1 109 ? -5.333 0.012 30.058 1.00 97.00 109 GLY A C 1
ATOM 873 O O . GLY A 1 109 ? -4.850 0.414 31.111 1.00 97.00 109 GLY A O 1
ATOM 874 N N . MET A 1 110 ? -6.601 -0.406 29.956 1.00 96.56 110 MET A N 1
ATOM 875 C CA . MET A 1 110 ? -7.545 -0.406 31.077 1.00 96.56 110 MET A CA 1
ATOM 876 C C . MET A 1 110 ? -7.659 -1.768 31.783 1.00 96.56 110 MET A C 1
ATOM 878 O O . MET A 1 110 ? -7.738 -1.821 33.006 1.00 96.56 110 MET A O 1
ATOM 882 N N . ALA A 1 111 ? -7.704 -2.869 31.028 1.00 95.62 111 ALA A N 1
ATOM 883 C CA . ALA A 1 111 ? -8.040 -4.199 31.544 1.00 95.62 111 ALA A CA 1
ATOM 884 C C . ALA A 1 111 ? -6.838 -5.153 31.667 1.00 95.62 111 ALA A C 1
ATOM 886 O O . ALA A 1 111 ? -6.988 -6.250 32.200 1.00 95.62 111 ALA A O 1
ATOM 887 N N . ASN A 1 112 ? -5.662 -4.770 31.154 1.00 96.75 112 ASN A N 1
ATOM 888 C CA . ASN A 1 112 ? -4.443 -5.588 31.100 1.00 96.75 112 ASN A CA 1
ATOM 889 C C . ASN A 1 112 ? -4.627 -6.978 30.445 1.00 96.75 112 ASN A C 1
ATOM 891 O O . ASN A 1 112 ? -3.876 -7.914 30.711 1.00 96.75 112 ASN A O 1
ATOM 895 N N . VAL A 1 113 ? -5.638 -7.119 29.587 1.00 96.88 113 VAL A N 1
ATOM 896 C CA . VAL A 1 113 ? -5.944 -8.332 28.819 1.00 96.88 113 VAL A CA 1
ATOM 897 C C . VAL A 1 113 ? -6.443 -7.949 27.430 1.00 96.88 113 VAL A C 1
ATOM 899 O O . VAL A 1 113 ? -6.805 -6.796 27.187 1.00 96.88 113 VAL A O 1
ATOM 902 N N . ASP A 1 114 ? -6.472 -8.914 26.514 1.00 96.31 114 ASP A N 1
ATOM 903 C CA . ASP A 1 114 ? -7.054 -8.721 25.190 1.00 96.31 114 ASP A CA 1
ATOM 904 C C . ASP A 1 114 ? -8.584 -8.751 25.209 1.00 96.31 114 ASP A C 1
ATOM 906 O O . ASP A 1 114 ? -9.173 -9.560 25.932 1.00 96.31 114 ASP A O 1
ATOM 910 N N . PRO A 1 115 ? -9.256 -7.902 24.409 1.00 96.88 115 PRO A N 1
ATOM 911 C CA . PRO A 1 115 ? -10.694 -8.012 24.249 1.00 96.88 115 PRO A CA 1
ATOM 912 C C . PRO A 1 115 ? -11.030 -9.267 23.433 1.00 96.88 115 PRO A C 1
ATOM 914 O O . PRO A 1 115 ? -10.409 -9.533 22.405 1.00 96.88 115 PRO A O 1
ATOM 917 N N . ALA A 1 116 ? -12.067 -10.000 23.849 1.00 96.38 116 ALA A N 1
ATOM 918 C CA . ALA A 1 116 ? -12.561 -11.177 23.121 1.00 96.38 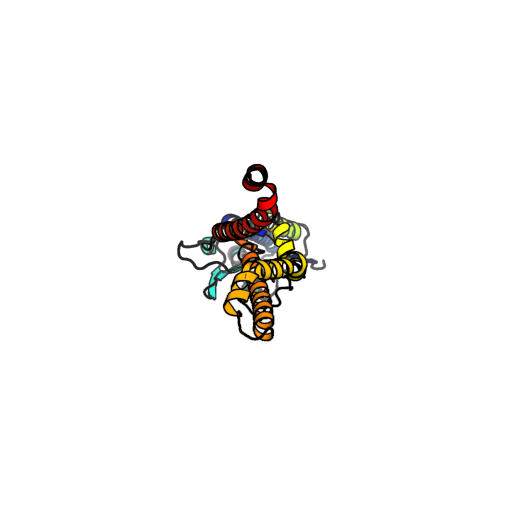116 ALA A CA 1
ATOM 919 C C . ALA A 1 116 ? -12.987 -10.843 21.676 1.00 96.38 116 ALA A C 1
ATOM 921 O O . ALA A 1 116 ? -12.809 -11.639 20.757 1.00 96.38 116 ALA A O 1
ATOM 922 N N . ASN A 1 117 ? -13.522 -9.633 21.482 1.00 98.06 117 ASN A N 1
ATOM 923 C CA . ASN A 1 117 ? -13.846 -9.058 20.183 1.00 98.06 117 ASN A CA 1
ATOM 924 C C . ASN A 1 117 ? -12.802 -7.987 19.840 1.00 98.06 117 ASN A C 1
ATOM 926 O O . ASN A 1 117 ? -12.809 -6.880 20.386 1.00 98.06 117 ASN A O 1
ATOM 930 N N . SER A 1 118 ? -11.879 -8.324 18.948 1.00 98.31 118 SER A N 1
ATOM 931 C CA . SER A 1 118 ? -10.741 -7.494 18.567 1.00 98.31 118 SER A CA 1
ATOM 932 C C . SER A 1 118 ? -10.666 -7.299 17.057 1.00 98.31 118 SER A C 1
ATOM 934 O O . SER A 1 118 ? -11.172 -8.102 16.268 1.00 98.31 118 SER A O 1
ATOM 936 N N . PHE A 1 119 ? -10.028 -6.213 16.633 1.00 98.75 119 PHE A N 1
ATOM 937 C CA . PHE A 1 119 ? -9.625 -6.054 15.244 1.00 98.75 119 PHE A CA 1
ATOM 938 C C . PHE A 1 119 ? -8.312 -5.285 15.121 1.00 98.75 119 PHE A C 1
ATOM 940 O O . PHE A 1 119 ? -7.924 -4.498 15.992 1.00 98.75 119 PHE A O 1
ATOM 947 N N . GLN A 1 120 ? -7.660 -5.478 13.982 1.00 98.75 120 GLN A N 1
ATOM 948 C CA . GLN A 1 120 ? -6.520 -4.705 13.522 1.00 98.75 120 GLN A CA 1
ATOM 949 C C . GLN A 1 120 ? -6.693 -4.421 12.032 1.00 98.75 120 GLN A C 1
ATOM 951 O O . GLN A 1 120 ? -6.896 -5.339 11.238 1.00 98.75 120 GLN A O 1
ATOM 956 N N . VAL A 1 121 ? -6.627 -3.149 11.650 1.00 98.75 121 VAL A N 1
ATOM 957 C CA . VAL A 1 121 ? -6.622 -2.720 10.248 1.00 98.75 121 VAL A CA 1
ATOM 958 C C . VAL A 1 121 ? -5.270 -2.106 9.956 1.00 98.75 121 VAL A C 1
ATOM 960 O O . VAL A 1 121 ? -4.913 -1.093 10.554 1.00 98.75 121 VAL A O 1
ATOM 963 N N . LEU A 1 122 ? -4.532 -2.701 9.029 1.00 98.56 122 LEU A N 1
ATOM 964 C CA . LEU A 1 122 ? -3.262 -2.193 8.542 1.00 98.56 122 LEU A CA 1
ATOM 965 C C . LEU A 1 122 ? -3.424 -1.774 7.081 1.00 98.56 122 LEU A C 1
ATOM 967 O O . LEU A 1 122 ? -3.714 -2.597 6.216 1.00 98.56 122 LEU A O 1
ATOM 971 N N . LEU A 1 123 ? -3.241 -0.485 6.808 1.00 98.44 123 LEU A N 1
ATOM 972 C CA . LEU A 1 123 ? -3.169 0.075 5.462 1.00 98.44 123 LEU A CA 1
ATOM 973 C C . LEU A 1 123 ? -1.729 0.528 5.229 1.00 98.44 123 LEU A C 1
ATOM 975 O O . LEU A 1 123 ? -1.276 1.488 5.852 1.00 98.44 123 LEU A O 1
ATOM 979 N N . ASP A 1 124 ? -1.003 -0.175 4.369 1.00 97.25 124 ASP A N 1
ATOM 980 C CA . ASP A 1 124 ? 0.377 0.133 4.013 1.00 97.25 124 ASP A CA 1
ATOM 981 C C . ASP A 1 124 ? 0.444 0.743 2.613 1.00 97.25 124 ASP A C 1
ATOM 983 O O . ASP A 1 124 ? 0.143 0.088 1.620 1.00 97.25 124 ASP A O 1
ATOM 987 N N . PHE A 1 125 ? 0.847 2.007 2.557 1.00 95.62 125 PHE A N 1
ATOM 988 C CA . PHE A 1 125 ? 1.049 2.802 1.347 1.00 95.62 125 PHE A CA 1
ATOM 989 C C . PHE A 1 125 ? 2.533 2.943 0.999 1.00 95.62 125 PHE A C 1
ATOM 991 O O . PHE A 1 125 ? 2.895 3.786 0.173 1.00 95.62 125 PHE A O 1
ATOM 998 N N . SER A 1 126 ? 3.410 2.176 1.655 1.00 92.31 126 SER A N 1
ATOM 999 C CA . SER A 1 126 ? 4.833 2.196 1.353 1.00 92.31 126 SER A CA 1
ATOM 1000 C C . SER A 1 126 ? 5.085 1.863 -0.121 1.00 92.31 126 SER A C 1
ATOM 1002 O O . SER A 1 126 ? 4.439 1.010 -0.734 1.00 92.31 126 SER A O 1
ATOM 1004 N N . GLN A 1 127 ? 6.019 2.598 -0.719 1.00 89.25 127 GLN A N 1
ATOM 1005 C CA . GLN A 1 127 ? 6.425 2.403 -2.103 1.00 89.25 127 GLN A CA 1
ATOM 1006 C C . GLN A 1 127 ? 7.813 1.768 -2.131 1.00 89.25 127 GLN A C 1
ATOM 1008 O O . GLN A 1 127 ? 8.663 2.135 -1.313 1.00 89.25 127 GLN A O 1
ATOM 1013 N N . PRO A 1 128 ? 8.077 0.843 -3.070 1.00 86.81 128 PRO A N 1
ATOM 1014 C CA . PRO A 1 128 ? 9.422 0.328 -3.240 1.00 86.81 128 PRO A CA 1
ATOM 1015 C C . PRO A 1 128 ? 10.364 1.467 -3.667 1.00 86.81 128 PRO A C 1
ATOM 1017 O O . PRO A 1 128 ? 9.943 2.366 -4.403 1.00 86.81 128 PRO A O 1
ATOM 1020 N N . PRO A 1 129 ? 11.638 1.440 -3.250 1.00 86.50 129 PRO A N 1
ATOM 1021 C CA . PRO A 1 129 ? 12.639 2.372 -3.756 1.00 86.50 129 PRO A CA 1
ATOM 1022 C C . PRO A 1 129 ? 12.759 2.269 -5.286 1.00 86.50 129 PRO A C 1
ATOM 1024 O O . PRO A 1 129 ? 12.748 1.175 -5.849 1.00 86.50 129 PRO A O 1
ATOM 1027 N N . LEU A 1 130 ? 12.887 3.418 -5.960 1.00 84.00 130 LEU A N 1
ATOM 1028 C CA . LEU A 1 130 ? 12.992 3.494 -7.425 1.00 84.00 130 LEU A CA 1
ATOM 1029 C C . LEU A 1 130 ? 14.235 2.787 -7.973 1.00 84.00 130 LEU A C 1
ATOM 1031 O O . LEU A 1 130 ? 14.181 2.154 -9.025 1.00 84.00 130 LEU A O 1
ATOM 1035 N N . LEU A 1 131 ? 15.350 2.915 -7.258 1.00 82.56 131 LEU A N 1
ATOM 1036 C CA . LEU A 1 131 ? 16.640 2.356 -7.630 1.00 82.56 131 LEU A CA 1
ATOM 1037 C C . LEU A 1 131 ? 17.158 1.532 -6.458 1.00 82.56 131 LEU A C 1
ATOM 1039 O O . LEU A 1 131 ? 17.816 2.050 -5.561 1.00 82.56 131 LEU A O 1
ATOM 1043 N N . ASP A 1 132 ? 16.834 0.245 -6.474 1.00 81.50 132 ASP A N 1
ATOM 1044 C CA . ASP A 1 132 ? 17.393 -0.728 -5.545 1.00 81.50 132 ASP A CA 1
ATOM 1045 C C . ASP A 1 132 ? 17.988 -1.900 -6.329 1.00 81.50 132 ASP A C 1
ATOM 1047 O O . ASP A 1 132 ? 17.293 -2.712 -6.953 1.00 81.50 132 ASP A O 1
ATOM 1051 N N . ALA A 1 133 ? 19.318 -1.944 -6.344 1.00 81.94 133 ALA A N 1
ATOM 1052 C CA . ALA A 1 133 ? 20.069 -3.015 -6.983 1.00 81.94 133 ALA A CA 1
ATOM 1053 C C . ALA A 1 133 ? 19.971 -4.332 -6.196 1.00 81.94 133 ALA A C 1
ATOM 1055 O O . ALA A 1 133 ? 20.117 -5.395 -6.795 1.00 81.94 133 ALA A O 1
ATOM 1056 N N . ASN A 1 134 ? 19.675 -4.270 -4.894 1.00 86.50 134 ASN A N 1
ATOM 1057 C CA . ASN A 1 134 ? 19.615 -5.437 -4.017 1.00 86.50 134 ASN A CA 1
ATOM 1058 C C . ASN A 1 134 ? 18.259 -6.144 -4.085 1.00 86.50 134 ASN A C 1
ATOM 1060 O O . ASN A 1 134 ? 18.163 -7.328 -3.768 1.00 86.50 134 ASN A O 1
ATOM 1064 N N . ASN A 1 135 ? 17.206 -5.446 -4.519 1.00 85.12 135 ASN A N 1
ATOM 1065 C CA . ASN A 1 135 ? 15.892 -6.054 -4.645 1.00 85.12 135 ASN A CA 1
ATOM 1066 C C . ASN A 1 135 ? 15.835 -7.040 -5.826 1.00 85.12 135 ASN A C 1
ATOM 1068 O O . ASN A 1 135 ? 16.226 -6.735 -6.963 1.00 85.12 135 ASN A O 1
ATOM 1072 N N . ILE A 1 136 ? 15.281 -8.222 -5.564 1.00 89.31 136 ILE A N 1
ATOM 1073 C CA . ILE A 1 136 ? 14.953 -9.213 -6.587 1.00 89.31 136 ILE A CA 1
ATOM 1074 C C . ILE A 1 136 ? 13.695 -8.714 -7.308 1.00 89.31 136 ILE A C 1
ATOM 1076 O O . ILE A 1 136 ? 12.581 -8.833 -6.807 1.00 89.31 136 ILE A O 1
ATOM 1080 N N . VAL A 1 137 ? 13.857 -8.130 -8.497 1.00 88.06 137 VAL A N 1
ATOM 1081 C CA . VAL A 1 137 ? 12.762 -7.443 -9.222 1.00 88.06 137 VAL A CA 1
ATOM 1082 C C . VAL A 1 137 ? 11.623 -8.392 -9.619 1.00 88.06 137 VAL A C 1
ATOM 1084 O O . VAL A 1 137 ? 10.468 -7.961 -9.733 1.00 88.06 137 VAL A O 1
ATOM 1087 N N . SER A 1 138 ? 11.940 -9.678 -9.771 1.00 92.19 138 SER A N 1
ATOM 1088 C CA . SER A 1 138 ? 11.006 -10.779 -10.033 1.00 92.19 138 SER A CA 1
ATOM 1089 C C . SER A 1 138 ? 10.111 -11.125 -8.848 1.00 92.19 138 SER A C 1
ATOM 1091 O O . SER A 1 138 ? 9.055 -11.733 -9.039 1.00 92.19 138 SER A O 1
ATOM 1093 N N . SER A 1 139 ? 10.491 -10.724 -7.634 1.00 92.81 139 SER A N 1
ATOM 1094 C CA . SER A 1 139 ? 9.671 -10.937 -6.450 1.00 92.81 139 SER A CA 1
ATOM 1095 C C . SER A 1 139 ? 8.409 -10.066 -6.491 1.00 92.81 139 SER A C 1
ATOM 1097 O O . SER A 1 139 ? 8.425 -8.944 -7.030 1.00 92.81 139 SER A O 1
ATOM 1099 N N . PRO A 1 140 ? 7.301 -10.553 -5.903 1.00 92.75 140 PRO A N 1
ATOM 1100 C CA . PRO A 1 140 ? 6.130 -9.727 -5.675 1.00 92.75 140 PRO A CA 1
ATOM 1101 C C . PRO A 1 140 ? 6.498 -8.477 -4.878 1.00 92.75 140 PRO A C 1
ATOM 1103 O O . PRO A 1 140 ? 7.343 -8.531 -3.983 1.00 92.75 140 PRO A O 1
ATOM 1106 N N . THR A 1 141 ? 5.859 -7.347 -5.175 1.00 92.00 141 THR A N 1
ATOM 1107 C CA . THR A 1 141 ? 6.032 -6.165 -4.322 1.00 92.00 141 THR A CA 1
ATOM 1108 C C . THR A 1 141 ? 5.374 -6.433 -2.971 1.00 92.00 141 THR A C 1
ATOM 1110 O O . THR A 1 141 ? 4.193 -6.791 -2.962 1.00 92.00 141 THR A O 1
ATOM 1113 N N . PRO A 1 142 ? 6.098 -6.266 -1.849 1.00 90.31 142 PRO A N 1
ATOM 1114 C CA . PRO A 1 142 ? 5.517 -6.444 -0.529 1.00 90.31 142 PRO A CA 1
ATOM 1115 C C . PRO A 1 142 ? 4.306 -5.531 -0.344 1.00 90.31 142 PRO A C 1
ATOM 1117 O O . PRO A 1 142 ? 4.354 -4.347 -0.670 1.00 90.31 142 PRO A O 1
ATOM 1120 N N . ASN A 1 143 ? 3.223 -6.093 0.177 1.00 92.56 143 ASN A N 1
ATOM 1121 C CA . ASN A 1 143 ? 2.071 -5.344 0.647 1.00 92.56 143 ASN A CA 1
ATOM 1122 C C . ASN A 1 143 ? 1.609 -6.008 1.937 1.00 92.56 143 ASN A C 1
ATOM 1124 O O . ASN A 1 143 ? 1.071 -7.113 1.901 1.00 92.56 143 ASN A O 1
ATOM 1128 N N . VAL A 1 144 ? 1.853 -5.345 3.065 1.00 95.94 144 VAL A N 1
ATOM 1129 C CA . VAL A 1 144 ? 1.456 -5.860 4.382 1.00 95.94 144 VAL A CA 1
ATOM 1130 C C . VAL A 1 144 ? 0.066 -5.385 4.794 1.00 95.94 144 VAL A C 1
ATOM 1132 O O . VAL A 1 144 ? -0.325 -5.573 5.939 1.00 95.94 144 VAL A O 1
ATOM 1135 N N . SER A 1 145 ? -0.690 -4.755 3.890 1.00 97.69 145 SER A N 1
ATOM 1136 C CA . SER A 1 145 ? -2.038 -4.303 4.208 1.00 97.69 145 SER A CA 1
ATOM 1137 C C . SER A 1 145 ? -2.952 -5.492 4.499 1.00 97.69 145 SER A C 1
ATOM 1139 O O . SER A 1 145 ? -3.141 -6.380 3.662 1.00 97.69 145 SER A O 1
ATOM 1141 N N . SER A 1 146 ? -3.561 -5.494 5.676 1.00 98.19 146 SER A N 1
ATOM 1142 C CA . SER A 1 146 ? -4.377 -6.601 6.159 1.00 98.19 146 SER A CA 1
ATOM 1143 C C . SER A 1 146 ? -5.481 -6.117 7.091 1.00 98.19 146 SER A C 1
ATOM 1145 O O . SER A 1 146 ? -5.437 -5.024 7.661 1.00 98.19 146 SER A O 1
ATOM 1147 N N . LEU A 1 147 ? -6.509 -6.947 7.213 1.00 98.62 147 LEU A N 1
ATOM 1148 C CA . LEU A 1 147 ? -7.565 -6.822 8.201 1.00 98.62 147 LEU A CA 1
ATOM 1149 C C . LEU A 1 147 ? -7.605 -8.117 9.010 1.00 98.62 147 LEU A C 1
ATOM 1151 O O . LEU A 1 147 ? -7.968 -9.163 8.476 1.00 98.62 147 LEU A O 1
ATOM 1155 N N . THR A 1 148 ? -7.265 -8.030 10.288 1.00 98.62 148 THR A N 1
ATOM 1156 C CA . THR A 1 148 ? -7.335 -9.146 11.235 1.00 98.62 148 THR A CA 1
ATOM 1157 C C . THR A 1 148 ? -8.497 -8.902 12.185 1.00 98.62 148 THR A C 1
ATOM 1159 O O . THR A 1 148 ? -8.619 -7.813 12.744 1.00 98.62 148 THR A O 1
ATOM 1162 N N . ILE A 1 149 ? -9.363 -9.894 12.367 1.00 98.50 149 ILE A N 1
ATOM 1163 C CA . ILE A 1 149 ? -10.532 -9.823 13.247 1.00 98.50 149 ILE A CA 1
ATOM 1164 C C . ILE A 1 149 ? -10.514 -11.048 14.160 1.00 98.50 149 ILE A C 1
ATOM 1166 O O . ILE A 1 149 ? -10.485 -12.172 13.662 1.00 98.50 149 ILE A O 1
ATOM 1170 N N . GLY A 1 150 ? -10.554 -10.831 15.472 1.00 98.19 150 GLY A N 1
ATOM 1171 C CA . GLY A 1 150 ? -10.819 -11.867 16.469 1.00 98.19 150 GLY A CA 1
ATOM 1172 C C . GLY A 1 150 ? -12.223 -11.670 17.027 1.00 98.19 150 GLY A C 1
ATOM 1173 O O . GLY A 1 150 ? -12.569 -10.556 17.421 1.00 98.19 150 GLY A O 1
ATOM 1174 N N . SER A 1 151 ? -13.071 -12.696 17.019 1.00 96.81 151 SER A N 1
ATOM 1175 C CA . SER A 1 151 ? -14.433 -12.541 17.534 1.00 96.81 151 SER A CA 1
ATOM 1176 C C . SER A 1 151 ? -15.064 -13.833 18.030 1.00 96.81 151 SER A C 1
ATOM 1178 O O . SER A 1 151 ? -14.856 -14.899 17.461 1.00 96.81 151 SER A O 1
ATOM 1180 N N . GLU A 1 152 ? -15.914 -13.704 19.046 1.00 96.31 152 GLU A N 1
ATOM 1181 C CA . GLU A 1 152 ? -16.842 -14.751 19.499 1.00 96.31 152 GLU A CA 1
ATOM 1182 C C . GLU A 1 152 ? -18.238 -14.614 18.859 1.00 96.31 152 GLU A C 1
ATOM 1184 O O . GLU A 1 152 ? -19.117 -15.438 19.101 1.00 96.31 152 GLU A O 1
ATOM 1189 N N . ARG A 1 153 ? -18.486 -13.540 18.091 1.00 96.31 153 ARG A N 1
ATOM 1190 C CA . ARG A 1 153 ? -19.813 -13.166 17.580 1.00 96.31 153 ARG A CA 1
ATOM 1191 C C . ARG A 1 153 ? -19.782 -12.872 16.082 1.00 96.31 153 ARG A C 1
ATOM 1193 O O . ARG A 1 153 ? -19.239 -11.857 15.651 1.00 96.31 153 ARG A O 1
ATOM 1200 N N . ASP A 1 154 ? -20.518 -13.656 15.302 1.00 96.44 154 ASP A N 1
ATOM 1201 C CA . ASP A 1 154 ? -20.589 -13.499 13.840 1.00 96.44 154 ASP A CA 1
ATOM 1202 C C . ASP A 1 154 ? -21.027 -12.096 13.391 1.00 96.44 154 ASP A C 1
ATOM 1204 O O . ASP A 1 154 ? -20.496 -11.546 12.425 1.00 96.44 154 ASP A O 1
ATOM 1208 N N . GLY A 1 155 ? -21.964 -11.477 14.118 1.00 97.00 155 GLY A N 1
ATOM 1209 C CA . GLY A 1 155 ? -22.435 -10.122 13.818 1.00 97.00 155 GLY A CA 1
ATOM 1210 C C . GLY A 1 155 ? -21.344 -9.052 13.955 1.00 97.00 155 GLY A C 1
ATOM 1211 O O . GLY A 1 155 ? -21.293 -8.129 13.141 1.00 97.00 155 GLY A O 1
ATOM 1212 N N . TRP A 1 156 ? -20.445 -9.197 14.935 1.00 97.62 156 TRP A N 1
ATOM 1213 C CA . TRP A 1 156 ? -19.292 -8.307 15.102 1.00 97.62 156 TRP A CA 1
ATOM 1214 C C . TRP A 1 156 ? -18.319 -8.477 13.937 1.00 97.62 156 TRP A C 1
ATOM 1216 O O . TRP A 1 156 ? -17.960 -7.499 13.280 1.00 97.62 156 TRP A O 1
ATOM 1226 N N . LEU A 1 157 ? -17.966 -9.728 13.624 1.00 97.88 157 LEU A N 1
ATOM 1227 C CA . LEU A 1 157 ? -17.070 -10.062 12.519 1.00 97.88 157 LEU A CA 1
ATOM 1228 C C . LEU A 1 157 ? -17.576 -9.482 11.190 1.00 97.88 157 LEU A C 1
ATOM 1230 O O . LEU A 1 157 ? -16.841 -8.765 10.507 1.00 97.88 157 LEU A O 1
ATOM 1234 N N . ALA A 1 158 ? -18.846 -9.726 10.855 1.00 98.06 158 ALA A N 1
ATOM 1235 C CA . ALA A 1 158 ? -19.460 -9.220 9.631 1.00 98.06 158 ALA A CA 1
ATOM 1236 C C . ALA A 1 158 ? -19.544 -7.682 9.603 1.00 98.06 158 ALA A C 1
ATOM 1238 O O . ALA A 1 158 ? -19.364 -7.070 8.547 1.00 98.06 158 ALA A O 1
ATOM 1239 N N . GLY A 1 159 ? -19.795 -7.047 10.754 1.00 98.38 159 GLY A N 1
ATOM 1240 C CA . GLY A 1 159 ? -19.829 -5.592 10.893 1.00 98.38 159 GLY A CA 1
ATOM 1241 C C . GLY A 1 159 ? -18.481 -4.945 10.576 1.00 98.38 159 GLY A C 1
ATOM 1242 O O . GLY A 1 159 ? -18.417 -4.047 9.730 1.00 98.38 159 GLY A O 1
ATOM 1243 N N . ILE A 1 160 ? -17.405 -5.435 11.201 1.00 98.62 160 ILE A N 1
ATOM 1244 C CA . ILE A 1 160 ? -16.037 -4.944 10.983 1.00 98.62 160 ILE A CA 1
ATOM 1245 C C . ILE A 1 160 ? -15.623 -5.143 9.519 1.00 98.62 160 ILE A C 1
ATOM 1247 O O . ILE A 1 160 ? -15.192 -4.194 8.859 1.00 98.62 160 ILE A O 1
ATOM 1251 N N . GLU A 1 161 ? -15.818 -6.351 8.979 1.00 98.44 161 GLU A N 1
ATOM 1252 C CA . GLU A 1 161 ? -15.487 -6.675 7.588 1.00 98.44 161 GLU A CA 1
ATOM 1253 C C . GLU A 1 161 ? -16.219 -5.758 6.603 1.00 98.44 161 GLU A C 1
ATOM 1255 O O . GLU A 1 161 ? -15.600 -5.169 5.712 1.00 98.44 161 GLU A O 1
ATOM 1260 N N . ARG A 1 162 ? -17.530 -5.568 6.788 1.00 98.44 162 ARG A N 1
ATOM 1261 C CA . ARG A 1 162 ? -18.334 -4.693 5.932 1.00 98.44 162 ARG A CA 1
ATOM 1262 C C . ARG A 1 162 ? -17.861 -3.246 5.998 1.00 98.44 162 ARG A C 1
ATOM 1264 O O . ARG A 1 162 ? -17.744 -2.614 4.947 1.00 98.44 162 ARG A O 1
ATOM 1271 N N . VAL A 1 163 ? -17.610 -2.705 7.192 1.00 98.62 163 VAL A N 1
ATOM 1272 C CA . VAL A 1 163 ? -17.163 -1.312 7.366 1.00 98.62 163 VAL A CA 1
ATOM 1273 C C . VAL A 1 163 ? -15.848 -1.067 6.633 1.00 98.62 163 VAL A C 1
ATOM 1275 O O . VAL A 1 163 ? -15.744 -0.089 5.895 1.00 98.62 163 VAL A O 1
ATOM 1278 N N . VAL A 1 164 ? -14.872 -1.962 6.777 1.00 98.44 164 VAL A N 1
ATOM 1279 C CA . VAL A 1 164 ? -13.560 -1.794 6.141 1.00 98.44 164 VAL A CA 1
ATOM 1280 C C . VAL A 1 164 ? -13.662 -1.988 4.628 1.00 98.44 164 VAL A C 1
ATOM 1282 O O . VAL A 1 164 ? -13.286 -1.103 3.860 1.00 98.44 164 VAL A O 1
ATOM 1285 N N . LEU A 1 165 ? -14.217 -3.115 4.172 1.00 97.88 165 LEU A N 1
ATOM 1286 C CA . LEU A 1 165 ? -14.187 -3.480 2.754 1.00 97.88 165 LEU A CA 1
ATOM 1287 C C . LEU A 1 165 ? -15.090 -2.606 1.874 1.00 97.88 165 LEU A C 1
ATOM 1289 O O . LEU A 1 165 ? -14.790 -2.436 0.695 1.00 97.88 165 LEU A O 1
ATOM 1293 N N . SER A 1 166 ? -16.171 -2.032 2.414 1.00 97.88 166 SER A N 1
ATOM 1294 C CA . SER A 1 166 ? -17.054 -1.134 1.646 1.00 97.88 166 SER A CA 1
ATOM 1295 C C . SER A 1 166 ? -16.470 0.261 1.408 1.00 97.88 166 SER A C 1
ATOM 1297 O O . SER A 1 166 ? -16.953 0.978 0.533 1.00 97.88 166 SER A O 1
ATOM 1299 N N . ASN A 1 167 ? -15.427 0.642 2.151 1.00 98.25 167 ASN A N 1
ATOM 1300 C CA . ASN A 1 167 ? -14.769 1.946 2.048 1.00 98.25 167 ASN A CA 1
ATOM 1301 C C . ASN A 1 167 ? -13.412 1.874 1.322 1.00 98.25 167 ASN A C 1
ATOM 1303 O O . ASN A 1 167 ? -12.676 2.857 1.292 1.00 98.25 167 ASN A O 1
ATOM 1307 N N . ILE A 1 168 ? -13.071 0.731 0.723 1.00 97.56 168 ILE A N 1
ATOM 1308 C CA . ILE A 1 168 ? -11.823 0.526 -0.016 1.00 97.56 168 ILE A CA 1
ATOM 1309 C C . ILE A 1 168 ? -12.157 0.100 -1.451 1.00 97.56 168 ILE A C 1
ATOM 1311 O O . ILE A 1 168 ? -12.900 -0.857 -1.666 1.00 97.56 168 ILE A O 1
ATOM 1315 N N . ASP A 1 169 ? -11.583 0.771 -2.454 1.00 96.56 169 ASP A N 1
ATOM 1316 C CA . ASP A 1 169 ? -11.760 0.371 -3.853 1.00 96.56 169 ASP A CA 1
ATOM 1317 C C . ASP A 1 169 ? -10.711 -0.668 -4.265 1.00 96.56 169 ASP A C 1
ATOM 1319 O O . ASP A 1 169 ? -9.526 -0.367 -4.398 1.00 96.56 169 ASP A O 1
ATOM 1323 N N . ARG A 1 170 ? -11.172 -1.899 -4.502 1.00 93.19 170 ARG A N 1
ATOM 1324 C CA . ARG A 1 170 ? -10.351 -3.080 -4.822 1.00 93.19 170 ARG A CA 1
ATOM 1325 C C . ARG A 1 170 ? -10.387 -3.468 -6.305 1.00 93.19 170 ARG A C 1
ATOM 1327 O O . ARG A 1 170 ? -9.995 -4.578 -6.663 1.00 93.19 170 ARG A O 1
ATOM 1334 N N . LYS A 1 171 ? -10.890 -2.608 -7.199 1.00 89.50 171 LYS A N 1
ATOM 1335 C CA . LYS A 1 171 ? -11.103 -2.958 -8.622 1.00 89.50 171 LYS A CA 1
ATOM 1336 C C . LYS A 1 171 ? -9.810 -3.043 -9.459 1.00 89.50 171 LYS A C 1
ATOM 1338 O O . LYS A 1 171 ? -9.861 -3.393 -10.638 1.00 89.50 171 LYS A O 1
ATOM 1343 N N . HIS A 1 172 ? -8.638 -2.808 -8.866 1.00 89.38 172 HIS A N 1
ATOM 1344 C CA . HIS A 1 172 ? -7.345 -2.651 -9.554 1.00 89.38 172 HIS A CA 1
ATOM 1345 C C . HIS A 1 172 ? -6.625 -3.976 -9.882 1.00 89.38 172 HIS A C 1
ATOM 1347 O O . HIS A 1 172 ? -5.437 -4.145 -9.604 1.00 89.38 172 HIS A O 1
ATOM 1353 N N . LYS A 1 173 ? -7.319 -4.923 -10.534 1.00 89.00 173 LYS A N 1
ATOM 1354 C CA . LYS A 1 173 ? -6.767 -6.255 -10.878 1.00 89.00 173 LYS A CA 1
ATOM 1355 C C . LYS A 1 173 ? -5.478 -6.192 -11.708 1.00 89.00 173 LYS A C 1
ATOM 1357 O O . LYS A 1 173 ? -4.597 -7.030 -11.537 1.00 89.00 173 LYS A O 1
ATOM 1362 N N . PHE A 1 174 ? -5.362 -5.211 -12.605 1.00 89.12 174 PHE A N 1
ATOM 1363 C CA . PHE A 1 174 ? -4.169 -5.038 -13.439 1.00 89.12 174 PHE A CA 1
ATOM 1364 C C . PHE A 1 174 ? -2.925 -4.707 -12.604 1.00 89.12 174 PHE A C 1
ATOM 1366 O O . PHE A 1 174 ? -1.888 -5.340 -12.786 1.00 89.12 174 PHE A O 1
ATOM 1373 N N . ARG A 1 175 ? -3.049 -3.791 -11.632 1.00 90.94 175 ARG A N 1
ATOM 1374 C CA . ARG A 1 175 ? -1.947 -3.434 -10.726 1.00 90.94 175 ARG A CA 1
ATOM 1375 C C . ARG A 1 175 ? -1.500 -4.650 -9.927 1.00 90.94 175 ARG A C 1
ATOM 1377 O O . ARG A 1 175 ? -0.322 -4.974 -9.911 1.00 90.94 175 ARG A O 1
ATOM 1384 N N . GLN A 1 176 ? -2.451 -5.394 -9.361 1.00 91.94 176 GLN A N 1
ATOM 1385 C CA . GLN A 1 176 ? -2.134 -6.612 -8.616 1.00 91.94 176 GLN A CA 1
ATOM 1386 C C . GLN A 1 176 ? -1.318 -7.612 -9.448 1.00 91.94 176 GLN A C 1
ATOM 1388 O O . GLN A 1 176 ? -0.348 -8.169 -8.945 1.00 91.94 176 GLN A O 1
ATOM 1393 N N . ARG A 1 177 ? -1.670 -7.816 -10.725 1.00 92.88 177 ARG A N 1
ATOM 1394 C CA . ARG A 1 177 ? -0.904 -8.697 -11.621 1.00 92.88 177 ARG A CA 1
ATOM 1395 C C . ARG A 1 177 ? 0.507 -8.170 -11.882 1.00 92.88 177 ARG A C 1
ATOM 1397 O O . ARG A 1 177 ? 1.450 -8.951 -11.850 1.00 92.88 177 ARG A O 1
ATOM 1404 N N . PHE A 1 178 ? 0.659 -6.862 -12.091 1.00 91.56 178 PHE A N 1
ATOM 1405 C CA . PHE A 1 178 ? 1.961 -6.230 -12.336 1.00 91.56 178 PHE A CA 1
ATOM 1406 C C . PHE A 1 178 ? 2.904 -6.271 -11.121 1.00 91.56 178 PHE A C 1
ATOM 1408 O O . PHE A 1 178 ? 4.125 -6.222 -11.250 1.00 91.56 178 PHE A O 1
ATOM 1415 N N . HIS A 1 179 ? 2.336 -6.407 -9.927 1.00 94.38 179 HIS A N 1
ATOM 1416 C CA . HIS A 1 179 ? 3.073 -6.603 -8.683 1.00 94.38 179 HIS A CA 1
ATOM 1417 C C . HIS A 1 179 ? 3.207 -8.075 -8.275 1.00 94.38 179 HIS A C 1
ATOM 1419 O O . HIS A 1 179 ? 3.710 -8.350 -7.188 1.00 94.38 179 HIS A O 1
ATOM 1425 N N . GLY A 1 180 ? 2.767 -9.007 -9.123 1.00 94.38 180 GLY A N 1
ATOM 1426 C CA . GLY A 1 180 ? 2.851 -10.442 -8.880 1.00 94.38 180 GLY A CA 1
ATOM 1427 C C . GLY A 1 180 ? 4.256 -11.026 -9.079 1.00 94.38 180 GLY A C 1
ATOM 1428 O O . GLY A 1 180 ? 5.170 -10.334 -9.538 1.00 94.38 180 GLY A O 1
ATOM 1429 N N . PRO A 1 181 ? 4.436 -12.313 -8.742 1.00 95.62 181 PRO A N 1
ATOM 1430 C CA . PRO A 1 181 ? 5.700 -13.015 -8.944 1.00 95.62 181 PRO A CA 1
ATOM 1431 C C . PRO A 1 181 ? 5.993 -13.213 -10.438 1.00 95.62 181 PRO A C 1
ATOM 1433 O O . PRO A 1 181 ? 5.071 -13.388 -11.236 1.00 95.62 181 PRO A O 1
ATOM 1436 N N . PHE A 1 182 ? 7.276 -13.203 -10.810 1.00 96.00 182 PHE A N 1
ATOM 1437 C CA . PHE A 1 182 ? 7.804 -13.495 -12.157 1.00 96.00 182 PHE A CA 1
ATOM 1438 C C . PHE A 1 182 ? 7.335 -12.571 -13.294 1.00 96.00 182 PHE A C 1
ATOM 1440 O O . PHE A 1 182 ? 7.755 -12.731 -14.438 1.00 96.00 182 PHE A O 1
ATOM 1447 N N . ILE A 1 183 ? 6.502 -11.562 -13.022 1.00 96.31 183 ILE A N 1
ATOM 1448 C CA . ILE A 1 183 ? 6.000 -10.651 -14.063 1.00 96.31 183 ILE A CA 1
ATOM 1449 C C . ILE A 1 183 ? 7.118 -9.819 -14.709 1.00 96.31 183 ILE A C 1
ATOM 1451 O O . ILE A 1 183 ? 7.047 -9.503 -15.896 1.00 96.31 183 ILE A O 1
ATOM 1455 N N . TYR A 1 184 ? 8.187 -9.542 -13.957 1.00 96.19 184 TYR A N 1
ATOM 1456 C CA . TYR A 1 184 ? 9.416 -8.958 -14.491 1.00 96.19 184 TYR A CA 1
ATOM 1457 C C . TYR A 1 184 ? 10.076 -9.859 -15.532 1.00 96.19 184 TYR A C 1
ATOM 1459 O O . TYR A 1 184 ? 10.444 -9.365 -16.595 1.00 96.19 184 TYR A O 1
ATOM 1467 N N . ASP A 1 185 ? 10.203 -11.156 -15.240 1.00 97.44 185 ASP A N 1
ATOM 1468 C CA . ASP A 1 185 ? 10.893 -12.116 -16.102 1.00 97.44 185 ASP A CA 1
ATOM 1469 C C . ASP A 1 185 ? 10.111 -12.334 -17.395 1.00 97.44 185 ASP A C 1
ATOM 1471 O O . ASP A 1 185 ? 10.682 -12.277 -18.481 1.00 97.44 185 ASP A O 1
ATOM 1475 N N . TYR A 1 186 ? 8.784 -12.473 -17.305 1.00 97.62 186 TYR A N 1
ATOM 1476 C CA . TYR A 1 186 ? 7.933 -12.524 -18.495 1.00 97.62 186 TYR A CA 1
ATOM 1477 C C . TYR A 1 186 ? 8.102 -11.273 -19.363 1.00 97.62 186 TYR A C 1
ATOM 1479 O O . TYR A 1 186 ? 8.296 -11.382 -20.574 1.00 97.62 186 TYR A O 1
ATOM 1487 N N . GLY A 1 187 ? 8.085 -10.084 -18.754 1.00 96.88 187 GLY A N 1
ATOM 1488 C CA . GLY A 1 187 ? 8.341 -8.840 -19.478 1.00 96.88 187 GLY A CA 1
ATOM 1489 C C . GLY A 1 187 ? 9.764 -8.760 -20.043 1.00 96.88 187 GLY A C 1
ATOM 1490 O O . GLY A 1 187 ? 9.958 -8.226 -21.129 1.00 96.88 187 GLY A O 1
ATOM 1491 N N . LEU A 1 188 ? 10.760 -9.325 -19.360 1.00 97.56 188 LEU A N 1
ATOM 1492 C CA . LEU A 1 188 ? 12.150 -9.336 -19.810 1.00 97.56 188 LEU A CA 1
ATOM 1493 C C . LEU A 1 188 ? 12.288 -10.164 -21.088 1.00 97.56 188 LEU A C 1
ATOM 1495 O O . LEU A 1 188 ? 12.902 -9.700 -22.044 1.00 97.56 188 LEU A O 1
ATOM 1499 N N . PHE A 1 189 ? 11.679 -11.349 -21.132 1.00 98.19 189 PHE A N 1
ATOM 1500 C CA . PHE A 1 189 ? 11.710 -12.205 -22.317 1.00 98.19 189 PHE A CA 1
ATOM 1501 C C . PHE A 1 189 ? 10.912 -11.623 -23.486 1.00 98.19 189 PHE A C 1
ATOM 1503 O O . PHE A 1 189 ? 11.376 -11.669 -24.621 1.00 98.19 189 PHE A O 1
ATOM 1510 N N . VAL A 1 190 ? 9.727 -11.069 -23.218 1.00 97.44 190 VAL A N 1
ATOM 1511 C CA . VAL A 1 190 ? 8.811 -10.602 -24.273 1.00 97.44 190 VAL A CA 1
ATOM 1512 C C . VAL A 1 190 ? 9.141 -9.190 -24.762 1.00 97.44 190 VAL A C 1
ATOM 1514 O O . VAL A 1 190 ? 8.922 -8.886 -25.930 1.00 97.44 190 VAL A O 1
ATOM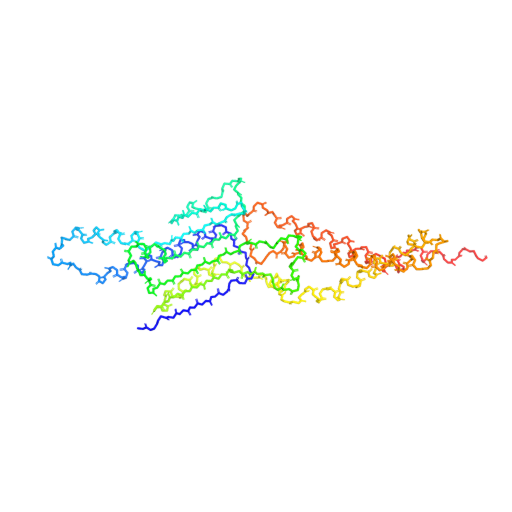 1517 N N . LEU A 1 191 ? 9.657 -8.319 -23.893 1.00 96.44 191 LEU A N 1
ATOM 1518 C CA . LEU A 1 191 ? 9.916 -6.908 -24.199 1.00 96.44 191 LEU A CA 1
ATOM 1519 C C . LEU A 1 191 ? 11.391 -6.544 -24.026 1.00 96.44 191 LEU A C 1
ATOM 1521 O O . LEU A 1 191 ? 11.972 -5.950 -24.927 1.00 96.44 191 LEU A O 1
ATOM 1525 N N . GLY A 1 192 ? 12.011 -6.904 -22.900 1.00 97.19 192 GLY A N 1
ATOM 1526 C CA . GLY A 1 192 ? 13.367 -6.462 -22.555 1.00 97.19 192 GLY A CA 1
ATOM 1527 C C . GLY A 1 192 ? 14.455 -6.937 -23.527 1.00 97.19 192 GLY A C 1
ATOM 1528 O O . GLY A 1 192 ? 15.220 -6.119 -24.034 1.00 97.19 192 GLY A O 1
ATOM 1529 N N . ILE A 1 193 ? 14.516 -8.240 -23.820 1.00 98.12 193 ILE A N 1
ATOM 1530 C CA . ILE A 1 193 ? 15.500 -8.821 -24.749 1.00 98.12 193 ILE A CA 1
ATOM 1531 C C . ILE A 1 193 ? 15.262 -8.331 -26.187 1.00 98.12 193 ILE A C 1
ATOM 1533 O O . ILE A 1 193 ? 16.217 -7.832 -26.787 1.00 98.12 193 ILE A O 1
ATOM 1537 N N . PRO A 1 194 ? 14.034 -8.385 -26.749 1.00 97.62 194 PRO A N 1
ATOM 1538 C CA . PRO A 1 194 ? 13.773 -7.814 -28.070 1.00 97.62 194 PRO A CA 1
ATOM 1539 C C . PRO A 1 194 ? 14.130 -6.328 -28.163 1.00 97.62 194 PRO A C 1
ATOM 1541 O O . PRO A 1 194 ? 14.737 -5.908 -29.145 1.00 97.62 194 PRO A O 1
ATOM 1544 N N . PHE A 1 195 ? 13.829 -5.543 -27.123 1.00 96.94 195 PHE A N 1
ATOM 1545 C CA . PHE A 1 195 ? 14.211 -4.134 -27.063 1.00 96.94 195 PHE A CA 1
ATOM 1546 C C . PHE A 1 195 ? 15.734 -3.950 -27.090 1.00 96.94 195 PHE A C 1
ATOM 1548 O O . PHE A 1 195 ? 16.227 -3.114 -27.841 1.00 96.94 195 PHE A O 1
ATOM 1555 N N . ALA A 1 196 ? 16.496 -4.752 -26.342 1.00 98.19 196 ALA A N 1
ATOM 1556 C CA . ALA A 1 196 ? 17.957 -4.685 -26.360 1.00 98.19 196 ALA A CA 1
ATOM 1557 C C . ALA A 1 196 ? 18.543 -4.978 -27.753 1.00 98.19 196 ALA A C 1
ATOM 1559 O O . ALA A 1 196 ? 19.434 -4.263 -28.208 1.00 98.19 196 ALA A O 1
ATOM 1560 N N . LEU A 1 197 ? 18.006 -5.981 -28.456 1.00 98.00 197 LEU A N 1
ATOM 1561 C CA . LEU A 1 197 ? 18.410 -6.294 -29.830 1.00 98.00 197 LEU A CA 1
ATOM 1562 C C . LEU A 1 197 ? 18.039 -5.174 -30.809 1.00 98.00 197 LEU A C 1
ATOM 1564 O O . LEU A 1 197 ? 18.838 -4.826 -31.677 1.00 98.00 197 LEU A O 1
ATOM 1568 N N . TYR A 1 198 ? 16.860 -4.573 -30.643 1.00 97.56 198 TYR A N 1
ATOM 1569 C CA . TYR A 1 198 ? 16.436 -3.420 -31.435 1.00 97.56 198 TYR A CA 1
ATOM 1570 C C . TYR A 1 198 ? 17.366 -2.213 -31.232 1.00 97.56 198 TYR A C 1
ATOM 1572 O O . TYR A 1 198 ? 17.750 -1.570 -32.205 1.00 97.56 198 TYR A O 1
ATOM 1580 N N . VAL A 1 199 ? 17.809 -1.940 -30.000 1.00 97.81 199 VAL A N 1
ATOM 1581 C CA . VAL A 1 199 ? 18.791 -0.876 -29.729 1.00 97.81 199 VAL A CA 1
ATOM 1582 C C . VAL A 1 199 ? 20.150 -1.192 -30.367 1.00 97.81 199 VAL A C 1
ATOM 1584 O O . VAL A 1 199 ? 20.787 -0.287 -30.903 1.00 97.81 199 VAL A O 1
ATOM 1587 N N . CYS A 1 200 ? 20.594 -2.456 -30.375 1.00 98.25 200 CYS A N 1
ATOM 1588 C CA . CYS A 1 200 ? 21.800 -2.851 -31.112 1.00 98.25 200 CYS A CA 1
ATOM 1589 C C . CYS A 1 200 ? 21.676 -2.573 -32.613 1.00 98.25 200 CYS A C 1
ATOM 1591 O O . CYS A 1 200 ? 22.615 -2.042 -33.199 1.00 98.25 200 CYS A O 1
ATOM 1593 N N . TRP A 1 201 ? 20.534 -2.900 -33.220 1.00 97.75 201 TRP A N 1
ATOM 1594 C CA . TRP A 1 201 ? 20.267 -2.576 -34.622 1.00 97.75 201 TRP A CA 1
ATOM 1595 C C . TRP A 1 201 ? 20.275 -1.061 -34.859 1.00 97.75 201 TRP A C 1
ATOM 1597 O O . TRP A 1 201 ? 20.972 -0.586 -35.745 1.00 97.75 201 TRP A O 1
ATOM 1607 N N . LEU A 1 202 ? 19.595 -0.288 -34.011 1.00 97.25 202 LEU A N 1
ATOM 1608 C CA . LEU A 1 202 ? 19.538 1.171 -34.131 1.00 97.25 202 LEU A CA 1
ATOM 1609 C C . LEU A 1 202 ? 20.925 1.833 -34.033 1.00 97.25 202 LEU A C 1
ATOM 1611 O O . LEU A 1 202 ? 21.174 2.858 -34.661 1.00 97.25 202 LEU A O 1
ATOM 1615 N N . LEU A 1 203 ? 21.825 1.265 -33.227 1.00 97.62 203 LEU A N 1
ATOM 1616 C CA . LEU A 1 203 ? 23.172 1.791 -33.001 1.00 97.62 203 LEU A CA 1
ATOM 1617 C C . LEU A 1 203 ? 24.244 1.131 -33.881 1.00 97.62 203 LEU A C 1
ATOM 1619 O O . LEU A 1 203 ? 25.423 1.445 -33.708 1.00 97.62 203 LEU A O 1
ATOM 1623 N N . SER A 1 204 ? 23.884 0.237 -34.809 1.00 97.69 204 SER A N 1
ATOM 1624 C CA . SER A 1 204 ? 24.867 -0.551 -35.563 1.00 97.69 204 SER A CA 1
ATOM 1625 C C . SER A 1 204 ? 25.812 0.316 -36.386 1.00 97.69 204 SER A C 1
ATOM 1627 O O . SER A 1 204 ? 27.024 0.101 -36.354 1.00 97.69 204 SER A O 1
ATOM 1629 N N . ASP A 1 205 ? 25.275 1.331 -37.063 1.00 97.12 205 ASP A N 1
ATOM 1630 C CA . ASP A 1 205 ? 26.059 2.229 -37.911 1.00 97.12 205 ASP A CA 1
ATOM 1631 C C . ASP A 1 205 ? 27.016 3.076 -37.075 1.00 97.12 205 ASP A C 1
ATOM 1633 O O . ASP A 1 205 ? 28.184 3.237 -37.425 1.00 97.12 205 ASP A O 1
ATOM 1637 N N . TYR A 1 206 ? 26.550 3.559 -35.920 1.00 97.38 206 TYR A N 1
ATOM 1638 C CA . TYR A 1 206 ? 27.379 4.313 -34.986 1.00 97.38 206 TYR A CA 1
ATOM 1639 C C . TYR A 1 206 ? 28.525 3.457 -34.434 1.00 97.38 206 TYR A C 1
ATOM 1641 O O . TYR A 1 206 ? 29.680 3.888 -34.434 1.00 97.38 206 TYR A O 1
ATOM 1649 N N . VAL A 1 207 ? 28.230 2.222 -34.010 1.00 97.25 207 VAL A N 1
ATOM 1650 C CA . VAL A 1 207 ? 29.257 1.275 -33.554 1.00 97.25 207 VAL A CA 1
ATOM 1651 C C . VAL A 1 207 ? 30.262 1.012 -34.673 1.00 97.25 207 VAL A C 1
ATOM 1653 O O . VAL A 1 207 ? 31.460 1.105 -34.420 1.00 97.25 207 VAL A O 1
ATOM 1656 N N . GLY A 1 208 ? 29.790 0.759 -35.899 1.00 95.94 208 GLY A N 1
ATOM 1657 C CA . GLY A 1 208 ? 30.634 0.514 -37.069 1.00 95.94 208 GLY A CA 1
ATOM 1658 C C . GLY A 1 208 ? 31.540 1.692 -37.425 1.00 95.94 208 GLY A C 1
ATOM 1659 O O . GLY A 1 208 ? 32.709 1.490 -37.739 1.00 95.94 208 GLY A O 1
ATOM 1660 N N . GLN A 1 209 ? 31.046 2.927 -37.318 1.00 96.00 209 GLN A N 1
ATOM 1661 C CA . GLN A 1 209 ? 31.850 4.134 -37.538 1.00 96.00 209 GLN A CA 1
ATOM 1662 C C . GLN A 1 209 ? 32.926 4.307 -36.460 1.00 96.00 209 GLN A C 1
ATOM 1664 O O . GLN A 1 209 ? 34.086 4.569 -36.771 1.00 96.00 209 GLN A O 1
ATOM 1669 N N . VAL A 1 210 ? 32.571 4.127 -35.184 1.00 94.44 210 VAL A N 1
ATOM 1670 C CA . VAL A 1 210 ? 33.510 4.281 -34.057 1.00 94.44 210 VAL A CA 1
ATOM 1671 C C . VAL A 1 210 ? 34.555 3.160 -34.020 1.00 94.44 210 VAL A C 1
ATOM 1673 O O . VAL A 1 210 ? 35.672 3.364 -33.519 1.00 94.44 210 VAL A O 1
ATOM 1676 N N . SER A 1 211 ? 34.213 1.979 -34.535 1.00 94.56 211 SER A N 1
ATOM 1677 C CA . SER A 1 211 ? 35.106 0.826 -34.637 1.00 94.56 211 SER A CA 1
ATOM 1678 C C . SER A 1 211 ? 35.798 0.689 -35.995 1.00 94.56 211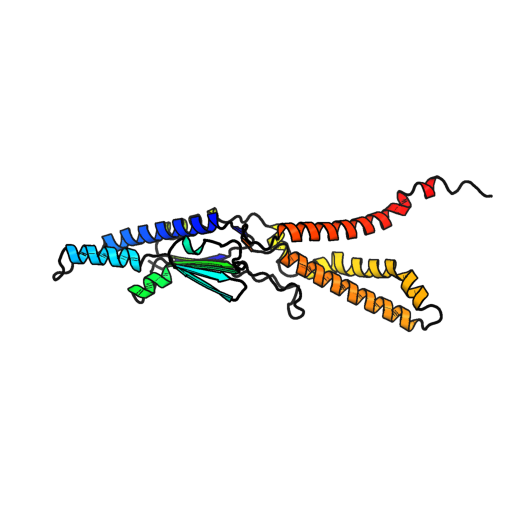 SER A C 1
ATOM 1680 O O . SER A 1 211 ? 36.633 -0.205 -36.144 1.00 94.56 211 SER A O 1
ATOM 1682 N N . ALA A 1 212 ? 35.521 1.572 -36.960 1.00 92.06 212 ALA A N 1
ATOM 1683 C CA . ALA A 1 212 ? 36.133 1.528 -38.282 1.00 92.06 212 ALA A CA 1
ATOM 1684 C C . ALA A 1 212 ? 37.666 1.576 -38.174 1.00 92.06 212 ALA A C 1
ATOM 1686 O O . ALA A 1 212 ? 38.238 2.439 -37.506 1.00 92.06 212 ALA A O 1
ATOM 1687 N N . GLY A 1 213 ? 38.339 0.607 -38.801 1.00 88.38 213 GLY A N 1
ATOM 1688 C CA . GLY A 1 213 ? 39.799 0.460 -38.732 1.00 88.38 213 GLY A CA 1
ATOM 1689 C C . GLY A 1 213 ? 40.343 -0.060 -37.392 1.00 88.38 213 GLY A C 1
ATOM 1690 O O . GLY A 1 213 ? 41.557 -0.161 -37.235 1.00 88.38 213 GLY A O 1
ATOM 1691 N N . LYS A 1 214 ? 39.477 -0.408 -36.430 1.00 91.75 214 LYS A N 1
ATOM 1692 C CA . LYS A 1 214 ? 39.842 -1.061 -35.162 1.00 91.75 214 LYS A CA 1
ATOM 1693 C C . LYS A 1 214 ? 39.567 -2.569 -35.231 1.00 91.75 214 LYS A C 1
ATOM 1695 O O . LYS A 1 214 ? 39.098 -3.096 -36.237 1.00 91.75 214 LYS A O 1
ATOM 1700 N N . SER A 1 215 ? 39.878 -3.293 -34.155 1.00 94.56 215 SER A N 1
ATOM 1701 C CA . SER A 1 215 ? 39.672 -4.744 -34.093 1.00 94.56 215 SER A CA 1
ATOM 1702 C C . SER A 1 215 ? 38.183 -5.122 -34.070 1.00 94.56 215 SER A C 1
ATOM 1704 O O . SER A 1 215 ? 37.370 -4.476 -33.407 1.00 94.56 215 SER A O 1
ATOM 1706 N N . GLN A 1 216 ? 37.827 -6.232 -34.730 1.00 95.38 216 GLN A N 1
ATOM 1707 C CA . GLN A 1 216 ? 36.478 -6.824 -34.676 1.00 95.38 216 GLN A CA 1
ATOM 1708 C C . GLN A 1 216 ? 36.022 -7.084 -33.232 1.00 95.38 216 GLN A C 1
ATOM 1710 O O . GLN A 1 216 ? 34.850 -6.909 -32.898 1.00 95.38 216 GLN A O 1
ATOM 1715 N N . PHE A 1 217 ? 36.973 -7.439 -32.367 1.00 96.19 217 PHE A N 1
ATOM 1716 C CA . PHE A 1 217 ? 36.757 -7.620 -30.937 1.00 96.19 217 PHE A CA 1
ATOM 1717 C C . PHE A 1 217 ? 36.097 -6.399 -30.278 1.00 96.19 217 PHE A C 1
ATOM 1719 O O . PHE A 1 217 ? 35.156 -6.564 -29.505 1.00 96.19 217 PHE A O 1
ATOM 1726 N N . LEU A 1 218 ? 36.529 -5.177 -30.616 1.00 95.56 218 LEU A N 1
ATOM 1727 C CA . LEU A 1 218 ? 35.973 -3.957 -30.028 1.00 95.56 218 LEU A CA 1
ATOM 1728 C C . LEU A 1 218 ? 34.497 -3.754 -30.399 1.00 95.56 218 LEU A C 1
ATOM 1730 O O . LEU A 1 218 ? 33.707 -3.351 -29.550 1.00 95.56 218 LEU A O 1
ATOM 1734 N N . SER A 1 219 ? 34.114 -4.068 -31.639 1.00 96.06 219 SER A N 1
ATOM 1735 C CA . SER A 1 219 ? 32.717 -3.976 -32.089 1.00 96.06 219 SER A CA 1
ATOM 1736 C C . SER A 1 219 ? 31.822 -4.955 -31.334 1.00 96.06 219 SER A C 1
ATOM 1738 O O . SER A 1 219 ? 30.756 -4.581 -30.851 1.00 96.06 219 SER A O 1
ATOM 1740 N N . ILE A 1 220 ? 32.277 -6.205 -31.183 1.00 97.00 220 ILE A N 1
ATOM 1741 C CA . ILE A 1 220 ? 31.546 -7.236 -30.433 1.00 97.00 220 ILE A CA 1
ATOM 1742 C C . ILE A 1 220 ? 31.384 -6.804 -28.975 1.00 97.00 220 ILE A C 1
ATOM 1744 O O . ILE A 1 220 ? 30.276 -6.847 -28.442 1.00 97.00 220 ILE A O 1
ATOM 1748 N N . ALA A 1 221 ? 32.466 -6.336 -28.346 1.00 96.75 221 ALA A N 1
ATOM 1749 C CA . ALA A 1 221 ? 32.420 -5.832 -26.980 1.00 96.75 221 ALA A CA 1
ATOM 1750 C C . ALA A 1 221 ? 31.409 -4.681 -26.843 1.00 96.75 221 ALA A C 1
ATOM 1752 O O . ALA A 1 221 ? 30.582 -4.705 -25.933 1.00 96.75 221 ALA A O 1
ATOM 1753 N N . ALA A 1 222 ? 31.409 -3.719 -27.772 1.00 97.12 222 ALA A N 1
ATOM 1754 C CA . ALA A 1 222 ? 30.460 -2.607 -27.764 1.00 97.12 222 ALA A CA 1
ATOM 1755 C C . ALA A 1 222 ? 28.998 -3.087 -27.794 1.00 97.12 222 ALA A C 1
ATOM 1757 O O . ALA A 1 222 ? 28.200 -2.641 -26.972 1.00 97.12 222 ALA A O 1
ATOM 1758 N N . PHE A 1 223 ? 28.649 -4.042 -28.665 1.00 98.12 223 PHE A N 1
ATOM 1759 C CA . PHE A 1 223 ? 27.292 -4.600 -28.701 1.00 98.12 223 PHE A CA 1
ATOM 1760 C C . PHE A 1 223 ? 26.908 -5.317 -27.406 1.00 98.12 223 PHE A C 1
ATOM 1762 O O . PHE A 1 223 ? 25.794 -5.130 -26.922 1.00 98.12 223 PHE A O 1
ATOM 1769 N N . VAL A 1 224 ? 27.825 -6.077 -26.800 1.00 98.25 224 VAL A N 1
ATOM 1770 C CA . VAL A 1 224 ? 27.587 -6.716 -25.496 1.00 98.25 224 VAL A CA 1
ATOM 1771 C C . VAL A 1 224 ? 27.254 -5.668 -24.425 1.00 98.25 224 VAL A C 1
ATOM 1773 O O . VAL A 1 224 ? 26.271 -5.822 -23.698 1.00 98.25 224 VAL A O 1
ATOM 1776 N N . TYR A 1 225 ? 28.009 -4.567 -24.358 1.00 98.19 225 TYR A N 1
ATOM 1777 C CA . TYR A 1 225 ? 27.718 -3.472 -23.426 1.00 98.19 225 TYR A CA 1
ATOM 1778 C C . TYR A 1 225 ? 26.394 -2.759 -23.732 1.00 98.19 225 TYR A C 1
ATOM 1780 O O . TYR A 1 225 ? 25.671 -2.421 -22.796 1.00 98.19 225 TYR A O 1
ATOM 1788 N N . ILE A 1 226 ? 26.037 -2.571 -25.008 1.00 98.31 226 ILE A N 1
ATOM 1789 C CA . ILE A 1 226 ? 24.737 -2.006 -25.408 1.00 98.31 226 ILE A CA 1
ATOM 1790 C C . ILE A 1 226 ? 23.587 -2.902 -24.938 1.00 98.31 226 ILE A C 1
ATOM 1792 O O . ILE A 1 226 ? 22.606 -2.390 -24.393 1.00 98.31 226 ILE A O 1
ATOM 1796 N N . VAL A 1 227 ? 23.706 -4.227 -25.083 1.00 98.50 227 VAL A N 1
ATOM 1797 C CA . VAL A 1 227 ? 22.708 -5.172 -24.559 1.00 98.50 227 VAL A CA 1
ATOM 1798 C C . VAL A 1 227 ? 22.583 -5.018 -23.047 1.00 98.50 227 VAL A C 1
ATOM 1800 O O . VAL A 1 227 ? 21.481 -4.783 -22.555 1.00 98.50 227 VAL A O 1
ATOM 1803 N N . PHE A 1 228 ? 23.691 -5.073 -22.298 1.00 98.12 228 PHE A N 1
ATOM 1804 C CA . PHE A 1 228 ? 23.648 -4.910 -20.841 1.00 98.12 228 PHE A CA 1
ATOM 1805 C C . PHE A 1 228 ? 23.024 -3.576 -20.414 1.00 98.12 228 PHE A C 1
ATOM 1807 O O . PHE A 1 228 ? 22.172 -3.562 -19.526 1.00 98.12 228 PHE A O 1
ATOM 1814 N N . ALA A 1 229 ? 23.397 -2.468 -21.059 1.00 98.06 229 ALA A N 1
ATOM 1815 C CA . ALA A 1 229 ? 22.840 -1.149 -20.771 1.00 98.06 229 ALA A CA 1
ATOM 1816 C C . ALA A 1 229 ? 21.331 -1.091 -21.058 1.00 98.06 229 ALA A C 1
ATOM 1818 O O . ALA A 1 229 ? 20.566 -0.543 -20.264 1.00 98.06 229 ALA A O 1
ATOM 1819 N N . SER A 1 230 ? 20.884 -1.713 -22.151 1.00 97.94 230 SER A N 1
ATOM 1820 C CA . SER A 1 230 ? 19.469 -1.782 -22.529 1.00 97.94 230 SER A CA 1
ATOM 1821 C C . SER A 1 230 ? 18.650 -2.617 -21.542 1.00 97.94 230 SER A C 1
ATOM 1823 O O . SER A 1 230 ? 17.556 -2.209 -21.150 1.00 97.94 230 SER A O 1
ATOM 1825 N N . LEU A 1 231 ? 19.187 -3.747 -21.072 1.00 96.94 231 LEU A N 1
ATOM 1826 C CA . LEU A 1 231 ? 18.548 -4.567 -20.038 1.00 96.94 231 LEU A CA 1
ATOM 1827 C C . LEU A 1 231 ? 18.483 -3.840 -18.685 1.00 96.94 231 LEU A C 1
ATOM 1829 O O . LEU A 1 231 ? 17.479 -3.939 -17.979 1.00 96.94 231 LEU A O 1
ATOM 1833 N N . TRP A 1 232 ? 19.507 -3.056 -18.337 1.00 95.94 232 TRP A N 1
ATOM 1834 C CA . TRP A 1 232 ? 19.468 -2.170 -17.169 1.00 95.94 232 TRP A CA 1
ATOM 1835 C C . TRP A 1 232 ? 18.421 -1.065 -17.312 1.00 95.94 232 TRP A C 1
ATOM 1837 O O . TRP A 1 232 ? 17.680 -0.804 -16.365 1.00 95.94 232 TRP A O 1
ATOM 1847 N N . CYS A 1 233 ? 18.307 -0.457 -18.494 1.00 95.75 233 CYS A N 1
ATOM 1848 C CA . CYS A 1 233 ? 17.254 0.509 -18.788 1.00 95.75 233 CYS A CA 1
ATOM 1849 C C . CYS A 1 233 ? 15.866 -0.128 -18.615 1.00 95.75 233 CYS A C 1
ATOM 1851 O O . CYS A 1 233 ? 15.033 0.412 -17.890 1.00 95.75 233 CYS A O 1
ATOM 1853 N N . TYR A 1 234 ? 15.647 -1.328 -19.168 1.00 95.75 234 TYR A N 1
ATOM 1854 C CA . TYR A 1 234 ? 14.420 -2.098 -18.949 1.00 95.75 234 TYR A CA 1
ATOM 1855 C C . TYR A 1 234 ? 14.146 -2.328 -17.455 1.00 95.75 234 TYR A C 1
ATOM 1857 O O . TYR A 1 234 ? 13.034 -2.075 -16.989 1.00 95.75 234 TYR A O 1
ATOM 1865 N N . ARG A 1 235 ? 15.159 -2.738 -16.679 1.00 95.12 235 ARG A N 1
ATOM 1866 C CA . ARG A 1 235 ? 15.036 -2.924 -15.224 1.00 95.12 235 ARG A CA 1
ATOM 1867 C C . ARG A 1 235 ? 14.587 -1.644 -14.516 1.00 95.12 235 ARG A C 1
ATOM 1869 O O . ARG A 1 235 ? 13.669 -1.703 -13.699 1.00 95.12 235 ARG A O 1
ATOM 1876 N N . ILE A 1 236 ? 15.199 -0.504 -14.836 1.00 94.25 236 ILE A N 1
ATOM 1877 C CA . ILE A 1 236 ? 14.850 0.804 -14.258 1.00 94.25 236 ILE A CA 1
ATOM 1878 C C . ILE A 1 236 ? 13.414 1.184 -14.624 1.00 94.25 236 ILE A C 1
ATOM 1880 O O . ILE A 1 236 ? 12.632 1.551 -13.750 1.00 94.25 236 ILE A O 1
ATOM 1884 N N . LEU A 1 237 ? 13.041 1.051 -15.897 1.00 94.62 237 LEU A N 1
ATOM 1885 C CA . LEU A 1 237 ? 11.699 1.361 -16.388 1.00 94.62 237 LEU A CA 1
ATOM 1886 C C . LEU A 1 237 ? 10.631 0.474 -15.727 1.00 94.62 237 LEU A C 1
ATOM 1888 O O . LEU A 1 237 ? 9.569 0.956 -15.329 1.00 94.62 237 LEU A O 1
ATOM 1892 N N . PHE A 1 238 ? 10.920 -0.811 -15.537 1.00 94.56 238 PHE A N 1
ATOM 1893 C CA . PHE A 1 238 ? 10.021 -1.728 -14.847 1.00 94.56 238 PHE A CA 1
ATOM 1894 C C . PHE A 1 238 ? 9.866 -1.380 -13.357 1.00 94.56 238 PHE A C 1
ATOM 1896 O O . PHE A 1 238 ? 8.745 -1.333 -12.844 1.00 94.56 238 PHE A O 1
ATOM 1903 N N . GLY A 1 239 ? 10.972 -1.076 -12.667 1.00 92.94 239 GLY A N 1
ATOM 1904 C CA . GLY A 1 239 ? 10.949 -0.586 -11.284 1.00 92.94 239 GLY A CA 1
ATOM 1905 C C . GLY A 1 239 ? 10.142 0.707 -11.149 1.00 92.94 239 GLY A C 1
ATOM 1906 O O . GLY A 1 239 ? 9.254 0.805 -10.300 1.00 92.94 239 GLY A O 1
ATOM 1907 N N . TYR A 1 240 ? 10.361 1.654 -12.063 1.00 93.50 240 TYR A N 1
ATOM 1908 C CA . TYR A 1 240 ? 9.589 2.890 -12.151 1.00 93.50 240 TYR A CA 1
ATOM 1909 C C . TYR A 1 240 ? 8.098 2.629 -12.385 1.00 93.50 240 TYR A C 1
ATOM 1911 O O . TYR A 1 240 ? 7.256 3.295 -11.788 1.00 93.50 240 TYR A O 1
ATOM 1919 N N . THR A 1 241 ? 7.746 1.625 -13.193 1.00 93.38 241 THR A N 1
ATOM 1920 C CA . THR A 1 241 ? 6.346 1.235 -13.409 1.00 93.38 241 THR A CA 1
ATOM 1921 C C . THR A 1 241 ? 5.701 0.749 -12.112 1.00 93.38 241 THR A C 1
ATOM 1923 O O . THR A 1 241 ? 4.630 1.233 -11.749 1.00 93.38 241 THR A O 1
ATOM 1926 N N . LYS A 1 242 ? 6.357 -0.156 -11.367 1.00 92.81 242 LYS A N 1
ATOM 1927 C CA . LYS A 1 242 ? 5.865 -0.618 -10.053 1.00 92.81 242 LYS A CA 1
ATOM 1928 C C . LYS A 1 242 ? 5.672 0.559 -9.087 1.00 92.81 242 LYS A C 1
ATOM 1930 O O . LYS A 1 242 ? 4.696 0.602 -8.346 1.00 92.81 242 LYS A O 1
ATOM 1935 N N . TRP A 1 243 ? 6.573 1.535 -9.120 1.00 92.44 243 TRP A N 1
ATOM 1936 C CA . TRP A 1 243 ? 6.477 2.732 -8.289 1.00 92.44 243 TRP A CA 1
ATOM 1937 C C . TRP A 1 243 ? 5.339 3.681 -8.714 1.00 92.44 243 TRP A C 1
ATOM 1939 O O . TRP A 1 243 ? 4.592 4.169 -7.871 1.00 92.44 243 TRP A O 1
ATOM 1949 N N . ALA A 1 244 ? 5.143 3.901 -10.018 1.00 92.50 244 ALA A N 1
ATOM 1950 C CA . ALA A 1 244 ? 4.091 4.774 -10.549 1.00 92.50 244 ALA A CA 1
ATOM 1951 C C . ALA A 1 244 ? 2.671 4.185 -10.393 1.00 92.50 244 ALA A C 1
ATOM 1953 O O . ALA A 1 244 ? 1.670 4.918 -10.385 1.00 92.50 244 ALA A O 1
ATOM 1954 N N . PHE A 1 245 ? 2.559 2.861 -10.267 1.00 93.56 245 PHE A N 1
ATOM 1955 C CA . PHE A 1 245 ? 1.298 2.132 -10.124 1.00 93.56 245 PHE A CA 1
ATOM 1956 C C . PHE A 1 245 ? 1.251 1.306 -8.829 1.00 93.56 245 PHE A C 1
ATOM 1958 O O . PHE A 1 245 ? 1.015 0.106 -8.914 1.00 93.56 245 PHE A O 1
ATOM 1965 N N . PRO A 1 246 ? 1.407 1.921 -7.642 1.00 93.75 246 PRO A N 1
ATOM 1966 C CA . PRO A 1 246 ? 1.587 1.187 -6.393 1.00 93.75 246 PRO A CA 1
ATOM 1967 C C . PRO A 1 246 ? 0.397 0.272 -6.072 1.00 93.75 246 PRO A C 1
ATOM 1969 O O . PRO A 1 246 ? -0.743 0.517 -6.494 1.00 93.75 246 PRO A O 1
ATOM 1972 N N . VAL A 1 247 ? 0.673 -0.779 -5.289 1.00 94.75 247 VAL A N 1
ATOM 1973 C CA . VAL A 1 247 ? -0.328 -1.772 -4.868 1.00 94.75 247 VAL A CA 1
ATOM 1974 C C . VAL A 1 247 ? -1.449 -1.098 -4.078 1.00 94.75 247 VAL A C 1
ATOM 1976 O O . VAL A 1 247 ? -2.618 -1.294 -4.414 1.00 94.75 247 VAL A O 1
ATOM 1979 N N . ALA A 1 248 ? -1.087 -0.274 -3.096 1.00 95.62 248 ALA A N 1
ATOM 1980 C CA . ALA A 1 248 ? -1.994 0.546 -2.309 1.00 95.62 248 ALA A CA 1
ATOM 1981 C C . ALA A 1 248 ? -1.738 2.035 -2.585 1.00 95.62 248 ALA A C 1
ATOM 1983 O O . ALA A 1 248 ? -0.593 2.468 -2.703 1.00 95.62 248 ALA A O 1
ATOM 1984 N N . GLU A 1 249 ? -2.801 2.827 -2.698 1.00 95.00 249 GLU A N 1
ATOM 1985 C CA . GLU A 1 249 ? -2.707 4.260 -3.003 1.00 95.00 249 GLU A CA 1
ATOM 1986 C C . GLU A 1 249 ? -3.697 5.059 -2.149 1.00 95.00 249 GLU A C 1
ATOM 1988 O O . GLU A 1 249 ? -4.898 4.763 -2.136 1.00 95.00 249 GLU A O 1
ATOM 1993 N N . LEU A 1 250 ? -3.188 6.093 -1.472 1.00 95.00 250 LEU A N 1
ATOM 1994 C CA . LEU A 1 250 ? -3.988 7.115 -0.803 1.00 95.00 250 LEU A CA 1
ATOM 1995 C C . LEU A 1 250 ? -4.219 8.278 -1.779 1.00 95.00 250 LEU A C 1
ATOM 1997 O O . LEU A 1 250 ? -3.265 8.885 -2.258 1.00 95.00 250 LEU A O 1
ATOM 2001 N N . GLN A 1 251 ? -5.478 8.575 -2.106 1.00 92.94 251 GLN A N 1
ATOM 2002 C CA . GLN A 1 251 ? -5.820 9.481 -3.215 1.00 92.94 251 GLN A CA 1
ATOM 2003 C C . GLN A 1 251 ? -5.341 10.928 -3.024 1.00 92.94 251 GLN A C 1
ATOM 2005 O O . GLN A 1 251 ? -5.061 11.608 -4.011 1.00 92.94 251 GLN A O 1
ATOM 2010 N N . GLU A 1 252 ? -5.275 11.396 -1.781 1.00 89.88 252 GLU A N 1
ATOM 2011 C CA . GLU A 1 252 ? -4.947 12.775 -1.411 1.00 89.88 252 GLU A CA 1
ATOM 2012 C C . GLU A 1 252 ? -3.453 13.009 -1.150 1.00 89.88 252 GLU A C 1
ATOM 2014 O O . GLU A 1 252 ? -3.074 14.095 -0.714 1.00 89.88 252 GLU A O 1
ATOM 2019 N N . GLN A 1 253 ? -2.583 12.024 -1.396 1.00 85.44 253 GLN A N 1
ATOM 2020 C CA . GLN A 1 253 ? -1.143 12.251 -1.289 1.00 85.44 253 GLN A CA 1
ATOM 2021 C C . GLN A 1 253 ? -0.650 13.278 -2.317 1.00 85.44 253 GLN A C 1
ATOM 2023 O O . GLN A 1 253 ? -1.089 13.318 -3.464 1.00 85.44 253 GLN A O 1
ATOM 2028 N N . THR A 1 254 ? 0.290 14.116 -1.877 1.00 69.12 254 THR A N 1
ATOM 2029 C CA . THR A 1 254 ? 0.915 15.184 -2.671 1.00 69.12 254 THR A CA 1
ATOM 2030 C C . THR A 1 254 ? 1.882 14.654 -3.723 1.00 69.12 254 THR A C 1
ATOM 2032 O O . THR A 1 254 ? 2.035 15.272 -4.782 1.00 69.12 254 THR A O 1
ATOM 2035 N N . SER A 1 255 ? 2.503 13.490 -3.484 1.00 68.12 255 SER A N 1
ATOM 2036 C CA . SER A 1 255 ? 3.112 12.734 -4.573 1.00 68.12 255 SER A CA 1
ATOM 2037 C C . SER A 1 255 ? 1.983 12.429 -5.550 1.00 68.12 255 SER A C 1
ATOM 2039 O O . SER A 1 255 ? 0.946 11.908 -5.163 1.00 68.12 255 SER A O 1
ATOM 2041 N N . ASN A 1 256 ? 2.112 12.853 -6.803 1.00 73.62 256 ASN A N 1
ATOM 2042 C CA . ASN A 1 256 ? 1.049 12.716 -7.791 1.00 73.62 256 ASN A CA 1
ATOM 2043 C C . ASN A 1 256 ? 1.338 11.484 -8.668 1.00 73.62 256 ASN A C 1
ATOM 2045 O O . ASN A 1 256 ? 1.852 11.661 -9.780 1.00 73.62 256 ASN A O 1
ATOM 2049 N N . PRO A 1 257 ? 0.987 10.237 -8.264 1.00 84.62 257 PRO A N 1
ATOM 2050 C CA . PRO A 1 257 ? 1.052 9.068 -9.138 1.00 84.62 257 PRO A CA 1
ATOM 2051 C C . PRO A 1 257 ? 0.457 9.341 -10.514 1.00 84.62 257 PRO A C 1
ATOM 2053 O O . PRO A 1 257 ? 0.986 8.891 -11.519 1.00 84.62 257 PRO A O 1
ATOM 2056 N N . LYS A 1 258 ? -0.603 10.155 -10.599 1.00 87.50 258 LYS A N 1
ATOM 2057 C CA . LYS A 1 258 ? -1.214 10.563 -11.871 1.00 87.50 258 LYS A CA 1
ATOM 2058 C C . LYS A 1 258 ? -0.223 11.227 -12.833 1.00 87.50 258 LYS A C 1
ATOM 2060 O O . LYS A 1 258 ? -0.265 10.926 -14.023 1.00 87.50 258 LYS A O 1
ATOM 2065 N N . ILE A 1 259 ? 0.654 12.108 -12.349 1.00 90.62 259 ILE A N 1
ATOM 2066 C CA . ILE A 1 259 ? 1.669 12.773 -13.183 1.00 90.62 259 ILE A CA 1
ATOM 2067 C C . ILE A 1 259 ? 2.703 11.748 -13.643 1.00 90.62 259 ILE A C 1
ATOM 2069 O O . ILE A 1 259 ? 2.991 11.666 -14.834 1.00 90.62 259 ILE A O 1
ATOM 2073 N N . HIS A 1 260 ? 3.185 10.904 -12.734 1.00 91.50 260 HIS A N 1
ATOM 2074 C CA . HIS A 1 260 ? 4.157 9.861 -13.062 1.00 91.50 260 HIS A CA 1
ATOM 2075 C C . HIS A 1 260 ? 3.607 8.820 -14.039 1.00 91.50 260 HIS A C 1
ATOM 2077 O O . HIS A 1 260 ? 4.313 8.391 -14.944 1.00 91.50 260 HIS A O 1
ATOM 2083 N N . ARG A 1 261 ? 2.317 8.487 -13.944 1.00 93.38 261 ARG A N 1
ATOM 2084 C CA . ARG A 1 261 ? 1.624 7.639 -14.922 1.00 93.38 261 ARG A CA 1
ATOM 2085 C C . ARG A 1 261 ? 1.518 8.309 -16.287 1.00 93.38 261 ARG A C 1
ATOM 2087 O O . ARG A 1 261 ? 1.715 7.638 -17.290 1.00 93.38 261 ARG A O 1
ATOM 2094 N N . LYS A 1 262 ? 1.222 9.614 -16.350 1.00 94.50 262 LYS A N 1
ATOM 2095 C CA . LYS A 1 262 ? 1.219 10.362 -17.622 1.00 94.50 262 LYS A CA 1
ATOM 2096 C C . LYS A 1 262 ? 2.609 10.377 -18.256 1.00 94.50 262 LYS A C 1
ATOM 2098 O O . LYS A 1 262 ? 2.733 10.082 -19.438 1.00 94.50 262 LYS A O 1
ATOM 2103 N N . PHE A 1 263 ? 3.638 10.670 -17.462 1.00 95.06 263 PHE A N 1
ATOM 2104 C CA . PHE A 1 263 ? 5.030 10.631 -17.904 1.00 95.06 263 PHE A CA 1
ATOM 2105 C C . PHE A 1 263 ? 5.420 9.237 -18.415 1.00 95.06 263 PHE A C 1
ATOM 2107 O O . PHE A 1 263 ? 5.959 9.111 -19.511 1.00 95.06 263 PHE A O 1
ATOM 2114 N N . TRP A 1 264 ? 5.054 8.189 -17.673 1.00 95.19 264 TRP A N 1
ATOM 2115 C CA . TRP A 1 264 ? 5.260 6.800 -18.073 1.00 95.19 264 TRP A CA 1
ATOM 2116 C C . TRP A 1 264 ? 4.601 6.473 -19.418 1.00 95.19 264 TRP A C 1
ATOM 2118 O O . TRP A 1 264 ? 5.257 5.946 -20.314 1.00 95.19 264 TRP A O 1
ATOM 2128 N N . TRP A 1 265 ? 3.328 6.834 -19.600 1.00 95.94 265 TRP A N 1
ATOM 2129 C CA . TRP A 1 265 ? 2.642 6.640 -20.879 1.00 95.94 265 TRP A CA 1
ATOM 2130 C C . TRP A 1 265 ? 3.282 7.433 -22.021 1.00 95.94 265 TRP A C 1
ATOM 2132 O O . TRP A 1 265 ? 3.291 6.948 -23.147 1.00 95.94 265 TRP A O 1
ATOM 2142 N N . GLY A 1 266 ? 3.866 8.600 -21.736 1.00 97.56 266 GLY A N 1
ATOM 2143 C CA . GLY A 1 266 ? 4.676 9.351 -22.694 1.00 97.56 266 GLY A CA 1
ATOM 2144 C C . GLY A 1 266 ? 5.911 8.573 -23.156 1.00 97.56 266 GLY A C 1
ATOM 2145 O O . GLY A 1 266 ? 6.131 8.453 -24.358 1.00 97.56 266 GLY A O 1
ATOM 2146 N N . ILE A 1 267 ? 6.670 7.980 -22.226 1.00 96.38 267 ILE A N 1
ATOM 2147 C CA . ILE A 1 267 ? 7.822 7.121 -22.559 1.00 96.38 267 ILE A CA 1
ATOM 2148 C C . ILE A 1 267 ? 7.378 5.946 -23.435 1.00 96.38 267 ILE A C 1
ATOM 2150 O O . ILE A 1 267 ? 7.969 5.701 -24.486 1.00 96.38 267 ILE A O 1
ATOM 2154 N N . VAL A 1 268 ? 6.316 5.245 -23.025 1.00 95.31 268 VAL A N 1
ATOM 2155 C CA . VAL A 1 268 ? 5.766 4.110 -23.780 1.00 95.31 268 VAL A CA 1
ATOM 2156 C C . VAL A 1 268 ? 5.364 4.552 -25.190 1.00 95.31 268 VAL A C 1
ATOM 2158 O O . VAL A 1 268 ? 5.771 3.919 -26.158 1.00 95.31 268 VAL A O 1
ATOM 2161 N N . ALA A 1 269 ? 4.632 5.659 -25.330 1.00 97.31 269 ALA A N 1
ATOM 2162 C CA . ALA A 1 269 ? 4.198 6.165 -26.629 1.00 97.31 269 ALA A CA 1
ATOM 2163 C C . ALA A 1 269 ? 5.375 6.526 -27.548 1.00 97.31 269 ALA A C 1
ATOM 2165 O O . ALA A 1 269 ? 5.332 6.205 -28.732 1.00 97.31 269 ALA A O 1
ATOM 2166 N N . ILE A 1 270 ? 6.437 7.139 -27.015 1.00 97.25 270 ILE A N 1
ATOM 2167 C CA . ILE A 1 270 ? 7.636 7.488 -27.793 1.00 97.25 270 ILE A CA 1
ATOM 2168 C C . ILE A 1 270 ? 8.354 6.226 -28.283 1.00 97.25 270 ILE A C 1
ATOM 2170 O O . ILE A 1 270 ? 8.656 6.118 -29.470 1.00 97.25 270 ILE A O 1
ATOM 2174 N N . ILE A 1 271 ? 8.602 5.258 -27.393 1.00 94.81 271 ILE A N 1
ATOM 2175 C CA . ILE A 1 271 ? 9.322 4.024 -27.743 1.00 94.81 271 ILE A CA 1
ATOM 2176 C C . ILE A 1 271 ? 8.525 3.210 -28.765 1.00 94.81 271 ILE A C 1
ATOM 2178 O O . ILE A 1 271 ? 9.045 2.867 -29.825 1.00 94.81 271 ILE A O 1
ATOM 2182 N N . PHE A 1 272 ? 7.252 2.927 -28.477 1.00 94.31 272 PHE A N 1
ATOM 2183 C CA . PHE A 1 272 ? 6.413 2.138 -29.379 1.00 94.31 272 PHE A CA 1
ATOM 2184 C C . PHE A 1 272 ? 6.114 2.877 -30.682 1.00 94.31 272 PHE A C 1
ATOM 2186 O O . PHE A 1 272 ? 6.080 2.241 -31.729 1.00 94.31 272 PHE A O 1
ATOM 2193 N N . GLY A 1 273 ? 5.949 4.201 -30.644 1.00 96.31 273 GLY A N 1
ATOM 2194 C CA . GLY A 1 273 ? 5.774 5.021 -31.840 1.00 96.31 273 GLY A CA 1
ATOM 2195 C C . GLY A 1 273 ? 6.990 4.961 -32.762 1.00 96.31 273 GLY A C 1
ATOM 2196 O O . GLY A 1 273 ? 6.824 4.796 -33.966 1.00 96.31 273 GLY A O 1
ATOM 2197 N N . LYS A 1 274 ? 8.209 5.012 -32.206 1.00 95.19 274 LYS A N 1
ATOM 2198 C CA . LYS A 1 274 ? 9.447 4.864 -32.985 1.00 95.19 274 LYS A CA 1
ATOM 2199 C C . LYS A 1 274 ? 9.583 3.469 -33.594 1.00 95.19 274 LYS A C 1
ATOM 2201 O O . LYS A 1 274 ? 9.861 3.367 -34.782 1.00 95.19 274 LYS A O 1
ATOM 2206 N N . ILE A 1 275 ? 9.344 2.414 -32.811 1.00 93.94 275 ILE A N 1
ATOM 2207 C CA . ILE A 1 275 ? 9.390 1.025 -33.303 1.00 93.94 275 ILE A CA 1
ATOM 2208 C C . ILE A 1 275 ? 8.358 0.816 -34.416 1.00 93.94 275 ILE A C 1
ATOM 2210 O O . ILE A 1 275 ? 8.667 0.229 -35.449 1.00 93.94 275 ILE A O 1
ATOM 2214 N N . PHE A 1 276 ? 7.135 1.313 -34.212 1.00 94.88 276 PHE A N 1
ATOM 2215 C CA . PHE A 1 276 ? 6.074 1.256 -35.211 1.00 94.88 276 PHE A CA 1
ATOM 2216 C C . PHE A 1 276 ? 6.489 1.987 -36.489 1.00 94.88 276 PHE A C 1
ATOM 2218 O O . PHE A 1 276 ? 6.381 1.418 -37.570 1.00 94.88 276 PHE A O 1
ATOM 2225 N N . TRP A 1 277 ? 6.999 3.216 -36.373 1.00 94.94 277 TRP A N 1
ATOM 2226 C CA . TRP A 1 277 ? 7.453 3.987 -37.526 1.00 94.94 277 TRP A CA 1
ATOM 2227 C C . TRP A 1 277 ? 8.539 3.247 -38.305 1.00 94.94 277 TRP A C 1
ATOM 2229 O O . TRP A 1 277 ? 8.368 3.037 -39.494 1.00 94.94 277 TRP A O 1
ATOM 2239 N N . ASP A 1 278 ? 9.593 2.757 -37.651 1.00 92.88 278 ASP A N 1
ATOM 2240 C CA . ASP A 1 278 ? 10.678 2.044 -38.341 1.00 92.88 278 ASP A CA 1
ATOM 2241 C C . ASP A 1 278 ? 10.207 0.776 -39.056 1.00 92.88 278 ASP A C 1
ATOM 2243 O O . ASP A 1 278 ? 10.723 0.427 -40.116 1.00 92.88 278 ASP A O 1
ATOM 2247 N N . TYR A 1 279 ? 9.230 0.076 -38.477 1.00 90.75 279 TYR A N 1
ATOM 2248 C CA . TYR A 1 279 ? 8.677 -1.131 -39.079 1.00 90.75 279 TYR A CA 1
ATOM 2249 C C . TYR A 1 279 ? 7.787 -0.821 -40.289 1.00 90.75 279 TYR A C 1
ATOM 2251 O O . TYR A 1 279 ? 7.823 -1.546 -41.283 1.00 90.75 279 TYR A O 1
ATOM 2259 N N . PHE A 1 280 ? 6.974 0.236 -40.208 1.00 92.44 280 PHE A N 1
ATOM 2260 C CA . PHE A 1 280 ? 5.972 0.556 -41.225 1.00 92.44 280 PHE A CA 1
ATOM 2261 C C . PHE A 1 280 ? 6.435 1.566 -42.281 1.00 92.44 280 PHE A C 1
ATOM 2263 O O . PHE A 1 280 ? 5.866 1.575 -43.369 1.00 92.44 280 PHE A O 1
ATOM 2270 N N . ASP A 1 281 ? 7.456 2.382 -42.022 1.00 91.38 281 ASP A N 1
ATOM 2271 C CA . ASP A 1 281 ? 7.979 3.388 -42.958 1.00 91.38 281 ASP A CA 1
ATOM 2272 C C . ASP A 1 281 ? 8.336 2.810 -44.345 1.00 91.38 281 ASP A C 1
ATOM 2274 O O . ASP A 1 281 ? 7.919 3.396 -45.350 1.00 91.38 281 ASP A O 1
ATOM 2278 N N . PRO A 1 282 ? 8.953 1.614 -44.471 1.00 87.44 282 PRO A N 1
ATOM 2279 C CA . PRO A 1 282 ? 9.180 0.997 -45.781 1.00 87.44 282 PRO A CA 1
ATOM 2280 C C . PRO A 1 282 ? 7.896 0.710 -46.576 1.00 87.44 282 PRO A C 1
ATOM 2282 O O . PRO A 1 282 ? 7.933 0.656 -47.801 1.00 87.44 282 PRO A O 1
ATOM 2285 N N . TYR A 1 283 ? 6.762 0.525 -45.894 1.00 87.94 283 TYR A N 1
ATOM 2286 C CA . TYR A 1 283 ? 5.466 0.219 -46.506 1.00 87.94 283 TYR A CA 1
ATOM 2287 C C . TYR A 1 283 ? 4.579 1.458 -46.692 1.00 87.94 283 TYR A C 1
ATOM 2289 O O . TYR A 1 283 ? 3.699 1.458 -47.550 1.00 87.94 283 TYR A O 1
ATOM 2297 N N . LEU A 1 284 ? 4.780 2.496 -45.873 1.00 86.38 284 LEU A N 1
ATOM 2298 C CA . LEU A 1 284 ? 3.969 3.716 -45.859 1.00 86.38 284 LEU A CA 1
ATOM 2299 C C . LEU A 1 284 ? 4.610 4.881 -46.624 1.00 86.38 284 LEU A C 1
ATOM 2301 O O . LEU A 1 284 ? 3.901 5.805 -47.026 1.00 86.38 284 LEU A O 1
ATOM 2305 N N . SER A 1 285 ? 5.930 4.873 -46.822 1.00 79.88 285 SER A N 1
ATOM 2306 C CA . SER A 1 285 ? 6.623 5.965 -47.500 1.00 79.88 285 SER A CA 1
ATOM 2307 C C . SER A 1 285 ? 6.263 6.008 -48.991 1.00 79.88 285 SER A C 1
ATOM 2309 O O . SER A 1 285 ? 6.608 5.135 -49.787 1.00 79.88 285 SER A O 1
ATOM 2311 N N . ILE A 1 286 ? 5.581 7.086 -49.390 1.00 68.81 286 ILE A N 1
ATOM 2312 C CA . ILE A 1 286 ? 5.181 7.372 -50.780 1.00 68.81 286 ILE A CA 1
ATOM 2313 C C . ILE A 1 286 ? 6.409 7.476 -51.712 1.00 68.81 286 ILE A C 1
ATOM 2315 O O . ILE A 1 286 ? 6.299 7.269 -52.918 1.00 68.81 286 ILE A O 1
ATOM 2319 N N . SER A 1 287 ? 7.605 7.740 -51.174 1.00 66.19 287 SER A N 1
ATOM 2320 C CA . SER A 1 287 ? 8.865 7.741 -51.932 1.00 66.19 287 SER A CA 1
ATOM 2321 C C . SER A 1 287 ? 9.160 6.394 -52.600 1.00 66.19 287 SER A C 1
ATOM 2323 O O . SER A 1 287 ? 9.677 6.381 -53.716 1.00 66.19 287 SER A O 1
ATOM 2325 N N . SER A 1 288 ? 8.763 5.273 -51.986 1.00 62.25 288 SER A N 1
ATOM 2326 C CA . SER A 1 288 ? 8.865 3.945 -52.606 1.00 62.25 288 SER A CA 1
ATOM 2327 C C . SER A 1 288 ? 7.868 3.742 -53.760 1.00 62.25 288 SER A C 1
ATOM 2329 O O . SER A 1 288 ? 8.120 2.937 -54.653 1.00 62.25 288 SER A O 1
ATOM 2331 N N . TRP A 1 289 ? 6.775 4.517 -53.795 1.00 65.25 289 TRP A N 1
ATOM 2332 C CA . TRP A 1 289 ? 5.756 4.485 -54.854 1.00 65.25 289 TRP A CA 1
ATOM 2333 C C . TRP A 1 289 ? 6.061 5.454 -56.007 1.00 65.25 289 TRP A C 1
ATOM 2335 O O . TRP A 1 289 ? 5.636 5.211 -57.133 1.00 65.25 289 TRP A O 1
ATOM 2345 N N . ILE A 1 290 ? 6.790 6.547 -55.751 1.00 69.81 290 ILE A N 1
ATOM 2346 C CA . ILE A 1 290 ? 7.078 7.598 -56.748 1.00 69.81 290 ILE A CA 1
ATOM 2347 C C . ILE A 1 290 ? 8.459 7.418 -57.426 1.00 69.81 290 ILE A C 1
ATOM 2349 O O . ILE A 1 290 ? 8.705 7.996 -58.482 1.00 69.81 290 ILE A O 1
ATOM 2353 N N . GLY A 1 291 ? 9.363 6.598 -56.876 1.00 65.06 291 GLY A N 1
ATOM 2354 C CA . GLY A 1 291 ? 10.802 6.678 -57.172 1.00 65.06 291 GLY A CA 1
ATOM 2355 C C . GLY A 1 291 ? 11.499 5.504 -57.871 1.00 65.06 291 GLY A C 1
ATOM 2356 O O . GLY A 1 291 ? 12.696 5.353 -57.658 1.00 65.06 291 GLY A O 1
ATOM 2357 N N . SER A 1 292 ? 10.835 4.680 -58.690 1.00 57.22 292 SER A N 1
ATOM 2358 C CA . SER A 1 292 ? 11.523 3.647 -59.507 1.00 57.22 292 SER A CA 1
ATOM 2359 C C . SER A 1 292 ? 11.411 3.844 -61.028 1.00 57.22 292 SER A C 1
ATOM 2361 O O . SER A 1 292 ? 11.907 3.019 -61.789 1.00 57.22 292 SER A O 1
ATOM 2363 N N . GLY A 1 293 ? 10.799 4.945 -61.487 1.00 57.12 293 GLY A N 1
ATOM 2364 C CA . GLY A 1 293 ? 10.503 5.188 -62.908 1.00 57.12 293 GLY A CA 1
ATOM 2365 C C . GLY A 1 293 ? 11.365 6.225 -63.639 1.00 57.12 293 GLY A C 1
ATOM 2366 O O . GLY A 1 293 ? 11.085 6.500 -64.802 1.00 57.12 293 GLY A O 1
ATOM 2367 N N . VAL A 1 294 ? 12.378 6.832 -63.011 1.00 58.53 294 VAL A N 1
ATOM 2368 C CA . VAL A 1 294 ? 13.199 7.874 -63.660 1.00 58.53 294 VAL A CA 1
ATOM 2369 C C . VAL A 1 294 ? 14.672 7.473 -63.632 1.00 58.53 294 VAL A C 1
ATOM 2371 O O . VAL A 1 294 ? 15.361 7.716 -62.646 1.00 58.53 294 VAL A O 1
ATOM 2374 N N . GLY A 1 295 ? 15.141 6.861 -64.725 1.00 59.84 295 GLY A N 1
ATOM 2375 C CA . GLY A 1 295 ? 16.570 6.701 -65.019 1.00 59.84 295 GLY A CA 1
ATOM 2376 C C . GLY A 1 295 ? 17.024 5.294 -65.419 1.00 59.84 295 GLY A C 1
ATOM 2377 O O . GLY A 1 295 ? 17.870 4.723 -64.736 1.00 59.84 295 GLY A O 1
ATOM 2378 N N . GLN A 1 296 ? 16.498 4.763 -66.529 1.00 45.88 296 GLN A N 1
ATOM 2379 C CA . GLN A 1 296 ? 17.340 4.053 -67.505 1.00 45.88 296 GLN A CA 1
ATOM 2380 C C . GLN A 1 296 ? 17.674 5.026 -68.632 1.00 45.88 296 GLN A C 1
ATOM 2382 O O . GLN A 1 296 ? 16.774 5.830 -68.970 1.00 45.88 296 GLN A O 1
#

Sequence (296 aa):
MDIVNKEIPLNSFTVSIGSVRKIFRGLQRIVTEEADLKLAQWVLLPDQTQEEFDARKKEVREKAFNVTVSMYRQDGSHTYGNSEDIFELSGSAPAVTRIFMTNMTAYRGMANVDPANSFQVLLDFSQPPLLDANNIVSSPTPNVSSLTIGSERDGWLAGIERVVLSNIDRKHKFRQRFHGPFIYDYGLFVLGIPFALYVCWLLSDYVGQVSAGKSQFLSIAAFVYIVFASLWCYRILFGYTKWAFPVAELQEQTSNPKIHRKFWWGIVAIIFGKIFWDYFDPYLSISSWIGSGVGQ

Radius of gyration: 29.46 Å; chains: 1; bounding box: 65×42×116 Å

Secondary structure (DSSP, 8-state):
-PPEEEEEE--SEEE-HHHHHHHHHHHHHHHHHHHHHHHTT----TT--HHHHHHHHHHHHHHHS--EEEEEETTS-EEEESSGGGG---TTPPPEEEEEEESHHHHHHHHSS--SSEEEEEEE-----SS-SSS-TTSPPP---EEEEEES-HHHHHHHHHHHHHTSB---HHHHHHTSTTHHHHHIIIIIHHHHHHHHHHTHHHHHHHHTTS-HHHHHHHHHHHHHHHHHHHHHHHHHHHHHS-SEEETT-SS-HHHHHHHHHHHHHHHHHHHHHHHHHHHH-THHHHSSSS--

Foldseek 3Di:
DDKDKDKDAQWFWEFALVLVLLLLVLQLVLLLVVLVVVLVPDDADPPDDPVRSVVVSVVCSVQQSFKKKWWAFPVRDIDIDRDSCSSDDDPPRGHTQKMKIKSQVRNCVPPVDGDQWIKIFIFGNDFDDLDDPPDPLQAADDDPGMIITIHPDPVSVVSSCCSNVVRIGRPPVVLSVLRHGRVLVVCCVPPQQVQLVVQCVVCVVVLCVVCPVHDPVSSVVVSVVSSVVSNVVSSSLSSLVCRLSDSYYHCPDPPPSVVSVVVNVVVVCVSVVVVVCVVCVVVPPCCVVPPDPPDD

pLDDT: mean 93.65, std 8.0, range [45.88, 98.81]